Protein AF-A0A9D4E781-F1 (afdb_monomer)

Sequence (260 aa):
MGNIKVLNLSDNSITGLNQKSREIISSSISPNLSVILDGNPLSCAVCEDYEFIQWLLLDSTPVHNRRKLTCRTKHREKEQITNMTIKKLKDMCDAPLKHRQCIITLSVVPASLLLAVVFVVLTLYQCVKRRSKKRRLEEAKRKLQRGYGPYTYAMFLYFCDNDADIVNRHVTPNLEDALHRRLATQRKFVTTSADIEPGRSILDEIEQHLELSSLVAFVLSDAFLISRYSTMETLPAKHKDKPFLFFVNGQINESSILLG

Organism: Dreissena polymorpha (NCBI:txid45954)

Foldseek 3Di:
DDDAQEAEPAQDADQFDDPVRLCCQLVPDDQRRAYEHYNYAHALAALVSLVRLVSLPDPSGNYPPLQRDWYAYVVRDIDRRDPVSNVVSVCRVCVVVVVVVVVCVVPVVVVVVVVVVVVVVVVVVVVVVVVVVVVVVVVLLVCLLVVPDQAQAAEEEAEDPVCCVVCVPPVQVVVVVVCCVRRVDPGDYHYLPPPDDPPDDSLVVLLVNLVNYQEYEYEDDPNCLPDPVNVVSCVSNVPDPHHYHYHYDDDDDPVSVPPD

Structure (mmCIF, N/CA/C/O backbone):
data_AF-A0A9D4E781-F1
#
_entry.id   AF-A0A9D4E781-F1
#
loop_
_atom_site.group_PDB
_atom_site.id
_atom_site.type_symbol
_atom_site.label_atom_id
_atom_site.label_alt_id
_atom_site.label_comp_id
_atom_site.label_asym_id
_atom_site.label_entity_id
_atom_site.label_seq_id
_atom_site.pdbx_PDB_ins_code
_atom_site.Cartn_x
_atom_site.Cartn_y
_atom_site.Cartn_z
_atom_site.occupancy
_atom_site.B_iso_or_equiv
_atom_site.auth_seq_id
_atom_site.auth_comp_id
_atom_site.auth_asym_id
_atom_site.auth_atom_id
_atom_site.pdbx_PDB_model_num
ATOM 1 N N . MET A 1 1 ? 24.151 -14.276 -71.129 1.00 45.62 1 MET A N 1
ATOM 2 C CA . MET A 1 1 ? 23.914 -13.158 -70.187 1.00 45.62 1 MET A CA 1
ATOM 3 C C . MET A 1 1 ? 25.233 -12.860 -69.493 1.00 45.62 1 MET A C 1
ATOM 5 O O . MET A 1 1 ? 25.871 -13.800 -69.040 1.00 45.62 1 MET A O 1
ATOM 9 N N . GLY A 1 2 ? 25.711 -11.615 -69.531 1.00 54.81 2 GLY A N 1
ATOM 10 C CA . GLY A 1 2 ? 27.027 -11.261 -68.989 1.00 54.81 2 GLY A CA 1
ATOM 11 C C . GLY A 1 2 ? 27.032 -11.265 -67.460 1.00 54.81 2 GLY A C 1
ATOM 12 O O . GLY A 1 2 ? 26.142 -10.684 -66.847 1.00 54.81 2 GLY A O 1
ATOM 13 N N . ASN A 1 3 ? 28.035 -11.902 -66.852 1.00 67.50 3 ASN A N 1
ATOM 14 C CA . ASN A 1 3 ? 28.260 -11.820 -65.409 1.00 67.50 3 ASN A CA 1
ATOM 15 C C . ASN A 1 3 ? 28.779 -10.419 -65.063 1.00 67.50 3 ASN A C 1
ATOM 17 O O . ASN A 1 3 ? 29.890 -10.051 -65.454 1.00 67.50 3 ASN A O 1
ATOM 21 N N . ILE A 1 4 ? 27.977 -9.641 -64.337 1.00 70.81 4 ILE A N 1
ATOM 22 C CA . ILE A 1 4 ? 28.384 -8.335 -63.813 1.00 70.81 4 ILE A CA 1
ATOM 23 C C . ILE A 1 4 ? 29.423 -8.573 -62.714 1.00 70.81 4 ILE A C 1
ATOM 25 O O . ILE A 1 4 ? 29.141 -9.227 -61.714 1.00 70.81 4 ILE A O 1
ATOM 29 N N . LYS A 1 5 ? 30.635 -8.048 -62.915 1.00 82.88 5 LYS A N 1
ATOM 30 C CA . LYS A 1 5 ? 31.741 -8.147 -61.947 1.00 82.88 5 LYS A CA 1
ATOM 31 C C . LYS A 1 5 ? 31.897 -6.895 -61.088 1.00 82.88 5 LYS A C 1
ATOM 33 O O . LYS A 1 5 ? 32.459 -6.977 -60.008 1.00 82.88 5 LYS A O 1
ATOM 38 N N . VAL A 1 6 ? 31.417 -5.744 -61.556 1.00 87.00 6 VAL A N 1
ATOM 39 C CA . VAL A 1 6 ? 31.540 -4.467 -60.845 1.00 87.00 6 VAL A CA 1
ATOM 40 C C . VAL A 1 6 ? 30.208 -3.734 -60.906 1.00 87.00 6 VAL A C 1
ATOM 42 O O . VAL A 1 6 ? 29.690 -3.474 -61.989 1.00 87.00 6 VAL A O 1
ATOM 45 N N . LEU A 1 7 ? 29.672 -3.396 -59.739 1.00 88.38 7 LEU A N 1
ATOM 46 C CA . LEU A 1 7 ? 28.532 -2.514 -59.555 1.00 88.38 7 LEU A CA 1
ATOM 47 C C . LEU A 1 7 ? 29.061 -1.169 -59.048 1.00 88.38 7 LEU A C 1
ATOM 49 O O . LEU A 1 7 ? 29.348 -1.000 -57.862 1.00 88.38 7 LEU A O 1
ATOM 53 N N . ASN A 1 8 ? 29.236 -0.220 -59.965 1.00 91.00 8 ASN A N 1
ATOM 54 C CA . ASN A 1 8 ? 29.686 1.116 -59.605 1.00 91.00 8 ASN A CA 1
ATOM 55 C C . ASN A 1 8 ? 28.491 1.985 -59.190 1.00 91.00 8 ASN A C 1
ATOM 57 O O . ASN A 1 8 ? 27.639 2.299 -60.016 1.00 91.00 8 ASN A O 1
ATOM 61 N N . LEU A 1 9 ? 28.446 2.361 -57.915 1.00 91.38 9 LEU A N 1
ATOM 62 C CA . LEU A 1 9 ? 27.461 3.271 -57.335 1.00 91.38 9 LEU A CA 1
ATOM 63 C C . LEU A 1 9 ? 28.133 4.553 -56.818 1.00 91.38 9 LEU A C 1
ATOM 65 O O . LEU A 1 9 ? 27.543 5.254 -55.996 1.00 91.38 9 LEU A O 1
ATOM 69 N N . SER A 1 10 ? 29.362 4.857 -57.251 1.00 92.88 10 SER A N 1
ATOM 70 C CA . SER A 1 10 ? 30.121 6.007 -56.758 1.00 92.88 10 SER A CA 1
ATOM 71 C C . SER A 1 10 ? 29.468 7.343 -57.110 1.00 92.88 10 SER A C 1
ATOM 73 O O . SER A 1 10 ? 28.690 7.425 -58.058 1.00 92.88 10 SER A O 1
ATOM 75 N N . ASP A 1 11 ? 29.776 8.382 -56.331 1.00 93.00 11 ASP A N 1
ATOM 76 C CA . ASP A 1 11 ? 29.424 9.785 -56.614 1.00 93.00 11 ASP A CA 1
ATOM 77 C C . ASP A 1 11 ? 27.921 10.035 -56.836 1.00 93.00 11 ASP A C 1
ATOM 79 O O . ASP A 1 11 ? 27.506 10.918 -57.587 1.00 93.00 11 ASP A O 1
ATOM 83 N N . ASN A 1 12 ? 27.088 9.250 -56.154 1.00 93.69 12 ASN A N 1
ATOM 84 C CA . ASN A 1 12 ? 25.642 9.413 -56.130 1.00 93.69 12 ASN A CA 1
ATOM 85 C C . ASN A 1 12 ? 25.193 10.090 -54.820 1.00 93.69 12 ASN A C 1
ATOM 87 O O . ASN A 1 12 ? 25.989 10.527 -53.990 1.00 93.69 12 ASN A O 1
ATOM 91 N N . SER A 1 13 ? 23.879 10.193 -54.622 1.00 93.25 13 SER A N 1
ATOM 92 C CA . SER A 1 13 ? 23.270 10.721 -53.391 1.00 93.25 13 SER A CA 1
ATOM 93 C C . SER A 1 13 ? 22.797 9.609 -52.446 1.00 93.25 13 SER A C 1
ATOM 95 O O . SER A 1 13 ? 21.775 9.752 -51.776 1.00 93.25 13 SER A O 1
ATOM 97 N N . ILE A 1 14 ? 23.504 8.474 -52.407 1.00 93.56 14 ILE A N 1
ATOM 98 C CA . ILE A 1 14 ? 23.118 7.334 -51.569 1.00 93.56 14 ILE A CA 1
ATOM 99 C C . ILE A 1 14 ? 23.477 7.644 -50.115 1.00 93.56 14 ILE A C 1
ATOM 101 O O . ILE A 1 14 ? 24.637 7.857 -49.779 1.00 93.56 14 ILE A O 1
ATOM 105 N N . THR A 1 15 ? 22.482 7.647 -49.235 1.00 92.69 15 THR A N 1
ATOM 106 C CA . THR A 1 15 ? 22.681 7.820 -47.787 1.00 92.69 15 THR A CA 1
ATOM 107 C C . THR A 1 15 ? 22.765 6.482 -47.056 1.00 92.69 15 THR A C 1
ATOM 109 O O . THR A 1 15 ? 23.456 6.369 -46.047 1.00 92.69 15 THR A O 1
ATOM 112 N N . GLY A 1 16 ? 22.123 5.447 -47.593 1.00 92.06 16 GLY A N 1
ATOM 113 C CA . GLY A 1 16 ? 22.185 4.084 -47.088 1.00 92.06 16 GLY A CA 1
ATOM 114 C C . GLY A 1 16 ? 21.490 3.103 -48.024 1.00 92.06 16 GLY A C 1
ATOM 115 O O . GLY A 1 16 ? 20.760 3.495 -48.934 1.00 92.06 16 GLY A O 1
ATOM 116 N N . LEU A 1 17 ? 21.722 1.811 -47.802 1.00 90.88 17 LEU A N 1
ATOM 117 C CA . LEU A 1 17 ? 21.024 0.732 -48.500 1.00 90.88 17 LEU A CA 1
ATOM 118 C C . LEU A 1 17 ? 20.076 0.040 -47.527 1.00 90.88 17 LEU A C 1
ATOM 120 O O . LEU A 1 17 ? 20.495 -0.348 -46.437 1.00 90.88 17 LEU A O 1
ATOM 124 N N . ASN A 1 18 ? 18.817 -0.144 -47.925 1.00 91.62 18 ASN A N 1
ATOM 125 C CA . ASN A 1 18 ? 17.851 -0.899 -47.128 1.00 91.62 18 ASN A CA 1
ATOM 126 C C . ASN A 1 18 ? 18.216 -2.395 -47.074 1.00 91.62 18 ASN A C 1
ATOM 128 O O . ASN A 1 18 ? 19.029 -2.883 -47.863 1.00 91.62 18 ASN A O 1
ATOM 132 N N . GLN A 1 19 ? 17.595 -3.127 -46.149 1.00 90.50 19 GLN A N 1
ATOM 133 C CA . GLN A 1 19 ? 17.862 -4.550 -45.937 1.00 90.50 19 GLN A CA 1
ATOM 134 C C . GLN A 1 19 ? 17.744 -5.374 -47.226 1.00 90.50 19 GLN A C 1
ATOM 136 O O . GLN A 1 19 ? 18.673 -6.098 -47.568 1.00 90.50 19 GLN A O 1
ATOM 141 N N . LYS A 1 20 ? 16.661 -5.193 -47.988 1.00 90.06 20 LYS A N 1
ATOM 142 C CA . LYS A 1 20 ? 16.413 -5.936 -49.230 1.00 90.06 20 LYS A CA 1
ATOM 143 C C . LYS A 1 20 ? 17.513 -5.714 -50.274 1.00 90.06 20 LYS A C 1
ATOM 145 O O . LYS A 1 20 ? 17.973 -6.667 -50.891 1.00 90.06 20 LYS A O 1
ATOM 150 N N . SER A 1 21 ? 17.974 -4.477 -50.457 1.00 89.12 21 SER A N 1
ATOM 151 C CA . SER A 1 21 ? 19.078 -4.162 -51.370 1.00 89.12 21 SER A CA 1
ATOM 152 C C . SER A 1 21 ? 20.391 -4.791 -50.908 1.00 89.12 21 SER A C 1
ATOM 154 O O . SER A 1 21 ? 21.126 -5.338 -51.728 1.00 89.12 21 SER A O 1
ATOM 156 N N . ARG A 1 22 ? 20.678 -4.762 -49.599 1.00 89.12 22 ARG A N 1
ATOM 157 C CA . ARG A 1 22 ? 21.871 -5.405 -49.024 1.00 89.12 22 ARG A CA 1
ATOM 158 C C . ARG A 1 22 ? 21.828 -6.920 -49.196 1.00 89.12 22 ARG A C 1
ATOM 160 O O . ARG A 1 22 ? 22.839 -7.512 -49.560 1.00 89.12 22 ARG A O 1
ATOM 167 N N . GLU A 1 23 ? 20.672 -7.538 -48.981 1.00 86.81 23 GLU A N 1
ATOM 168 C CA . GLU A 1 23 ? 20.456 -8.970 -49.189 1.00 86.81 23 GLU A CA 1
ATOM 169 C C . GLU A 1 23 ? 20.621 -9.344 -50.657 1.00 86.81 23 GLU A C 1
ATOM 171 O O . GLU A 1 23 ? 21.344 -10.289 -50.946 1.00 86.81 23 GLU A O 1
ATOM 176 N N . ILE A 1 24 ? 20.051 -8.581 -51.595 1.00 85.31 24 ILE A N 1
ATOM 177 C CA . ILE A 1 24 ? 20.244 -8.806 -53.035 1.00 85.31 24 ILE A CA 1
ATOM 178 C C . ILE A 1 24 ? 21.728 -8.721 -53.391 1.00 85.31 24 ILE A C 1
ATOM 180 O O . ILE A 1 24 ? 22.238 -9.614 -54.055 1.00 85.31 24 ILE A O 1
ATOM 184 N N . ILE A 1 25 ? 22.448 -7.703 -52.918 1.00 84.94 25 ILE A N 1
ATOM 185 C CA . ILE A 1 25 ? 23.885 -7.551 -53.193 1.00 84.94 25 ILE A CA 1
ATOM 186 C C . ILE A 1 25 ? 24.698 -8.694 -52.572 1.00 84.94 25 ILE A C 1
ATOM 188 O O . ILE A 1 25 ? 25.625 -9.197 -53.201 1.00 84.94 25 ILE A O 1
ATOM 192 N N . SER A 1 26 ? 24.344 -9.121 -51.359 1.00 80.56 26 SER A N 1
ATOM 193 C CA . SER A 1 26 ? 25.058 -10.185 -50.638 1.00 80.56 26 SER A CA 1
ATOM 194 C C . SER A 1 26 ? 24.726 -11.586 -51.166 1.00 80.56 26 SER A C 1
ATOM 196 O O . SER A 1 26 ? 25.544 -12.490 -51.044 1.00 80.56 26 SER A O 1
ATOM 198 N N . SER A 1 27 ? 23.537 -11.775 -51.750 1.00 77.94 27 SER A N 1
ATOM 199 C CA . SER A 1 27 ? 23.050 -13.054 -52.290 1.00 77.94 27 SER A CA 1
ATOM 200 C C . SER A 1 27 ? 23.236 -13.201 -53.801 1.00 77.94 27 SER A C 1
ATOM 202 O O . SER A 1 27 ? 23.164 -14.321 -54.304 1.00 77.94 27 SER A O 1
ATOM 204 N N . SER A 1 28 ? 23.501 -12.114 -54.538 1.00 66.06 28 SER A N 1
ATOM 205 C CA . SER A 1 28 ? 23.716 -12.134 -55.992 1.00 66.06 28 SER A CA 1
ATOM 206 C C . SER A 1 28 ? 25.061 -12.770 -56.370 1.00 66.06 28 SER A C 1
ATOM 208 O O . SER A 1 28 ? 26.020 -12.078 -56.685 1.00 66.06 28 SER A O 1
ATOM 210 N N . ILE A 1 29 ? 25.096 -14.106 -56.315 1.00 54.19 29 ILE A N 1
ATOM 211 C CA . ILE A 1 29 ? 25.582 -15.149 -57.254 1.00 54.19 29 ILE A CA 1
ATOM 212 C C . ILE A 1 29 ? 26.961 -15.001 -57.947 1.00 54.19 29 ILE A C 1
ATOM 214 O O . ILE A 1 29 ? 27.444 -15.964 -58.537 1.00 54.19 29 ILE A O 1
ATOM 218 N N . SER A 1 30 ? 27.685 -13.889 -57.853 1.00 61.19 30 SER A N 1
ATOM 219 C CA . SER A 1 30 ? 29.074 -13.811 -58.321 1.00 61.19 30 SER A CA 1
ATOM 220 C C . SER A 1 30 ? 30.016 -13.620 -57.133 1.00 61.19 30 SER A C 1
ATOM 222 O O . SER A 1 30 ? 30.050 -12.521 -56.585 1.00 61.19 30 SER A O 1
ATOM 224 N N . PRO A 1 31 ? 30.855 -14.616 -56.773 1.00 65.38 31 PRO A N 1
ATOM 225 C CA . PRO A 1 31 ? 31.858 -14.480 -55.704 1.00 65.38 31 PRO A CA 1
ATOM 226 C C . PRO A 1 31 ? 32.904 -13.379 -55.972 1.00 65.38 31 PRO A C 1
ATOM 228 O O . PRO A 1 31 ? 33.745 -13.104 -55.126 1.00 65.38 31 PRO A O 1
ATOM 231 N N . ASN A 1 32 ? 32.834 -12.737 -57.144 1.00 72.00 32 ASN A N 1
ATOM 232 C CA . ASN A 1 32 ? 33.723 -11.682 -57.615 1.00 72.00 32 ASN A CA 1
ATOM 233 C C . ASN A 1 32 ? 32.993 -10.359 -57.912 1.00 72.00 32 ASN A C 1
ATOM 235 O O . ASN A 1 32 ? 33.562 -9.513 -58.601 1.00 72.00 32 ASN A O 1
ATOM 239 N N . LEU A 1 33 ? 31.734 -10.188 -57.485 1.00 82.62 33 LEU A N 1
ATOM 240 C CA . LEU A 1 33 ? 31.067 -8.890 -57.592 1.00 82.62 33 LEU A CA 1
ATOM 241 C C . LEU A 1 33 ? 31.793 -7.898 -56.676 1.00 82.62 33 LEU A C 1
ATOM 243 O O . LEU A 1 33 ? 31.982 -8.189 -55.501 1.00 82.62 33 LEU A O 1
ATOM 247 N N . SER A 1 34 ? 32.195 -6.739 -57.194 1.00 85.06 34 SER A N 1
ATOM 248 C CA . SER A 1 34 ? 32.675 -5.619 -56.385 1.00 85.06 34 SER A CA 1
ATOM 249 C C . SER A 1 34 ? 31.696 -4.452 -56.463 1.00 85.06 34 SER A C 1
ATOM 251 O O . SER A 1 34 ? 31.193 -4.116 -57.532 1.00 85.06 34 SER A O 1
ATOM 253 N N . VAL A 1 35 ? 31.393 -3.841 -55.326 1.00 88.94 35 VAL A N 1
ATOM 254 C CA . VAL A 1 35 ? 30.492 -2.696 -55.204 1.00 88.94 35 VAL A CA 1
ATOM 255 C C . VAL A 1 35 ? 31.317 -1.483 -54.812 1.00 88.94 35 VAL A C 1
ATOM 257 O O . VAL A 1 35 ? 32.021 -1.513 -53.803 1.00 88.94 35 VAL A O 1
ATOM 260 N N . ILE A 1 36 ? 31.238 -0.414 -55.597 1.00 91.12 36 ILE A N 1
ATOM 261 C CA . ILE A 1 36 ? 31.956 0.838 -55.333 1.00 91.12 36 ILE A CA 1
ATOM 262 C C . ILE A 1 36 ? 30.946 1.856 -54.807 1.00 91.12 36 ILE A C 1
ATOM 264 O O . ILE A 1 36 ? 29.983 2.170 -55.499 1.00 91.12 36 ILE A O 1
ATOM 268 N N . LEU A 1 37 ? 31.155 2.350 -53.584 1.00 91.44 37 LEU A N 1
ATOM 269 C CA . LEU A 1 37 ? 30.262 3.304 -52.902 1.00 91.44 37 LEU A CA 1
ATOM 270 C C . LEU A 1 37 ? 30.938 4.648 -52.589 1.00 91.44 37 LEU A C 1
ATOM 272 O O . LEU A 1 37 ? 30.338 5.499 -51.932 1.00 91.44 37 LEU A O 1
ATOM 276 N N . ASP A 1 38 ? 32.169 4.853 -53.056 1.00 90.31 38 ASP A N 1
ATOM 277 C CA . ASP A 1 38 ? 32.938 6.076 -52.815 1.00 90.31 38 ASP A CA 1
ATOM 278 C C . ASP A 1 38 ? 32.187 7.327 -53.323 1.00 90.31 38 ASP A C 1
ATOM 280 O O . ASP A 1 38 ? 31.387 7.252 -54.250 1.00 90.31 38 ASP A O 1
ATOM 284 N N . GLY A 1 39 ? 32.390 8.485 -52.691 1.00 88.88 39 GLY A N 1
ATOM 285 C CA . GLY A 1 39 ? 31.761 9.748 -53.119 1.00 88.88 39 GLY A CA 1
ATOM 286 C C . GLY A 1 39 ? 30.294 9.948 -52.703 1.00 88.88 39 GLY A C 1
ATOM 287 O O . GLY A 1 39 ? 29.747 11.026 -52.918 1.00 88.88 39 GLY A O 1
ATOM 288 N N . ASN A 1 40 ? 29.664 8.967 -52.048 1.00 93.06 40 ASN A N 1
ATOM 289 C CA . ASN A 1 40 ? 28.287 9.083 -51.559 1.00 93.06 40 ASN A CA 1
ATOM 290 C C . ASN A 1 40 ? 28.189 9.740 -50.164 1.00 93.06 40 ASN A C 1
ATOM 292 O O . ASN A 1 40 ? 29.055 9.519 -49.311 1.00 93.06 40 ASN A O 1
ATOM 296 N N . PRO A 1 41 ? 27.115 10.501 -49.871 1.00 93.06 41 PRO A N 1
ATOM 297 C CA . PRO A 1 41 ? 26.868 11.099 -48.561 1.00 93.06 41 PRO A CA 1
ATOM 298 C C . PRO A 1 41 ? 26.244 10.090 -47.577 1.00 93.06 41 PRO A C 1
ATOM 300 O O . PRO A 1 41 ? 25.124 10.294 -47.107 1.00 93.06 41 PRO A O 1
ATOM 303 N N . LEU A 1 42 ? 26.963 9.008 -47.256 1.00 94.81 42 LEU A N 1
ATOM 304 C CA . LEU A 1 42 ? 26.478 7.960 -46.348 1.00 94.81 42 LEU A CA 1
ATOM 305 C C . LEU A 1 42 ? 26.081 8.543 -44.981 1.00 94.81 42 LEU A C 1
ATOM 307 O O . LEU A 1 42 ? 26.744 9.447 -44.474 1.00 94.81 42 LEU A O 1
ATOM 311 N N . SER A 1 43 ? 25.023 8.024 -44.363 1.00 94.62 43 SER A N 1
ATOM 312 C CA . SER A 1 43 ? 24.542 8.463 -43.047 1.00 94.62 43 SER A CA 1
ATOM 313 C C . SER A 1 43 ? 25.072 7.562 -41.929 1.00 94.62 43 SER A C 1
ATOM 315 O O . SER A 1 43 ? 25.116 6.343 -42.075 1.00 94.62 43 SER A O 1
ATOM 317 N N . CYS A 1 44 ? 25.496 8.166 -40.817 1.00 94.06 44 CYS A N 1
ATOM 318 C CA . CYS A 1 44 ? 25.801 7.484 -39.551 1.00 94.06 44 CYS A CA 1
ATOM 319 C C . CYS A 1 44 ? 25.324 8.324 -38.355 1.00 94.06 44 CYS A C 1
ATOM 321 O O . CYS A 1 44 ? 25.998 8.461 -37.333 1.00 94.06 44 CYS A O 1
ATOM 323 N N . ALA A 1 45 ? 24.166 8.957 -38.518 1.00 92.06 45 ALA A N 1
ATOM 324 C CA . ALA A 1 45 ? 23.631 9.937 -37.581 1.00 92.06 45 ALA A CA 1
ATOM 325 C C . ALA A 1 45 ? 22.568 9.353 -36.646 1.00 92.06 45 ALA A C 1
ATOM 327 O O . ALA A 1 45 ? 22.338 9.913 -35.570 1.00 92.06 45 ALA A O 1
ATOM 328 N N . VAL A 1 46 ? 21.910 8.269 -37.062 1.00 91.62 46 VAL A N 1
ATOM 329 C CA . VAL A 1 46 ? 20.750 7.691 -36.376 1.00 91.62 46 VAL A CA 1
ATOM 330 C C . VAL A 1 46 ? 20.924 6.188 -36.159 1.00 91.62 46 VAL A C 1
ATOM 332 O O . VAL A 1 46 ? 21.771 5.555 -36.784 1.00 91.62 46 VAL A O 1
ATOM 335 N N . CYS A 1 47 ? 20.144 5.607 -35.246 1.00 90.81 47 CYS A N 1
ATOM 336 C CA . CYS A 1 47 ? 20.245 4.184 -34.908 1.00 90.81 47 CYS A CA 1
ATOM 337 C C . CYS A 1 47 ? 19.940 3.278 -36.117 1.00 90.81 47 CYS A C 1
ATOM 339 O O . CYS A 1 47 ? 20.557 2.231 -36.280 1.00 90.81 47 CYS A O 1
ATOM 341 N N . GLU A 1 48 ? 19.050 3.708 -37.008 1.00 91.12 48 GLU A N 1
ATOM 342 C CA . GLU A 1 48 ? 18.645 2.987 -38.217 1.00 91.12 48 GLU A CA 1
ATOM 343 C C . GLU A 1 48 ? 19.809 2.777 -39.202 1.00 91.12 48 GLU A C 1
ATOM 345 O O . GLU A 1 48 ? 19.794 1.833 -39.995 1.00 91.12 48 GLU A O 1
ATOM 350 N N . ASP A 1 49 ? 20.857 3.604 -39.114 1.00 92.56 49 ASP A N 1
ATOM 351 C CA . ASP A 1 49 ? 22.070 3.463 -39.922 1.00 92.56 49 ASP A CA 1
ATOM 352 C C . ASP A 1 49 ? 22.949 2.287 -39.447 1.00 92.56 49 ASP A C 1
ATOM 354 O O . ASP A 1 49 ? 23.815 1.824 -40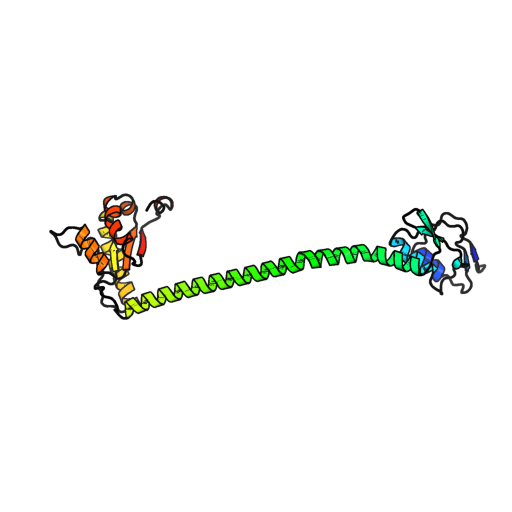.195 1.00 92.56 49 ASP A O 1
ATOM 358 N N . TYR A 1 50 ? 22.738 1.773 -38.224 1.00 92.50 50 TYR A N 1
ATOM 359 C CA . TYR A 1 50 ? 23.578 0.750 -37.590 1.00 92.50 50 TYR A CA 1
ATOM 360 C C . TYR A 1 50 ? 23.779 -0.481 -38.474 1.00 92.50 50 TYR A C 1
ATOM 362 O O . TYR A 1 50 ? 24.917 -0.870 -38.732 1.00 92.50 50 TYR A O 1
ATOM 370 N N . GLU A 1 51 ? 22.697 -1.069 -38.984 1.00 91.62 51 GLU A N 1
ATOM 371 C CA . GLU A 1 51 ? 22.776 -2.294 -39.784 1.00 91.62 51 GLU A CA 1
ATOM 372 C C . GLU A 1 51 ? 23.490 -2.077 -41.119 1.00 91.62 51 GLU A C 1
ATOM 374 O O . GLU A 1 51 ? 24.217 -2.949 -41.595 1.00 91.62 51 GLU A O 1
ATOM 379 N N . PHE A 1 52 ? 23.281 -0.913 -41.739 1.00 92.88 52 PHE A N 1
ATOM 380 C CA . PHE A 1 52 ? 23.925 -0.573 -43.001 1.00 92.88 52 PHE A CA 1
ATOM 381 C C . PHE A 1 52 ? 25.430 -0.369 -42.805 1.00 92.88 52 PHE A C 1
ATOM 383 O O . PHE A 1 52 ? 26.228 -0.951 -43.539 1.00 92.88 52 PHE A O 1
ATOM 390 N N . ILE A 1 53 ? 25.825 0.393 -41.784 1.00 93.06 53 ILE A N 1
ATOM 391 C CA . ILE A 1 53 ? 27.234 0.629 -41.453 1.00 93.06 53 ILE A CA 1
ATOM 392 C C . ILE A 1 53 ? 27.922 -0.661 -40.995 1.00 93.06 53 ILE A C 1
ATOM 394 O O . ILE A 1 53 ? 29.065 -0.918 -41.376 1.00 93.06 53 ILE A O 1
ATOM 398 N N . GLN A 1 54 ? 27.227 -1.504 -40.229 1.00 92.12 54 GLN A N 1
ATOM 399 C CA . GLN A 1 54 ? 27.724 -2.823 -39.850 1.00 92.12 54 GLN A CA 1
ATOM 400 C C . GLN A 1 54 ? 27.949 -3.694 -41.085 1.00 92.12 54 GLN A C 1
ATOM 402 O O . GLN A 1 54 ? 29.018 -4.286 -41.212 1.00 92.12 54 GLN A O 1
ATOM 407 N N . TRP A 1 55 ? 26.990 -3.728 -42.014 1.00 90.56 55 TRP A N 1
ATOM 408 C CA . TRP A 1 55 ? 27.120 -4.463 -43.270 1.00 90.56 55 TRP A CA 1
ATOM 409 C C . TRP A 1 55 ? 28.352 -4.010 -44.062 1.00 90.56 55 TRP A C 1
ATOM 411 O O . TRP A 1 55 ? 29.162 -4.856 -44.424 1.00 90.56 55 TRP A O 1
ATOM 421 N N . LEU A 1 56 ? 28.580 -2.701 -44.232 1.00 89.69 56 LEU A N 1
ATOM 422 C CA . LEU A 1 56 ? 29.757 -2.171 -44.945 1.00 89.69 56 LEU A CA 1
ATOM 423 C C . LEU A 1 56 ? 31.106 -2.647 -44.380 1.00 89.69 56 LEU A C 1
ATOM 425 O O . LEU A 1 56 ? 32.096 -2.702 -45.110 1.00 89.69 56 LEU A O 1
ATOM 429 N N . LEU A 1 57 ? 31.159 -2.949 -43.082 1.00 86.75 57 LEU A N 1
ATOM 430 C CA . LEU A 1 57 ? 32.377 -3.350 -42.383 1.00 86.75 57 LEU A CA 1
ATOM 431 C C . LEU A 1 57 ? 32.557 -4.871 -42.275 1.00 86.75 57 LEU A C 1
ATOM 433 O O . LEU A 1 57 ? 33.647 -5.310 -41.918 1.00 86.75 57 LEU A O 1
ATOM 437 N N . LEU A 1 58 ? 31.553 -5.683 -42.623 1.00 82.88 58 LEU A N 1
ATOM 438 C CA . LEU A 1 58 ? 31.681 -7.144 -42.622 1.00 82.88 58 LEU A CA 1
ATOM 439 C C . LEU A 1 58 ? 32.657 -7.612 -43.709 1.00 82.88 58 LEU A C 1
ATOM 441 O O . LEU A 1 58 ? 32.510 -7.262 -44.881 1.00 82.88 58 LEU A O 1
ATOM 445 N N . ASP A 1 59 ? 33.627 -8.455 -43.343 1.00 66.44 59 ASP A N 1
ATOM 446 C CA . ASP A 1 59 ? 34.657 -9.012 -44.241 1.00 66.44 59 ASP A CA 1
ATOM 447 C C . ASP A 1 59 ? 34.084 -9.710 -45.478 1.00 66.44 59 ASP A C 1
ATOM 449 O O . ASP A 1 59 ? 34.659 -9.598 -46.557 1.00 66.44 59 ASP A O 1
ATOM 453 N N . SER A 1 60 ? 32.897 -10.303 -45.367 1.00 68.06 60 SER A N 1
ATOM 454 C CA . SER A 1 60 ? 32.195 -10.981 -46.459 1.00 68.06 60 SER A CA 1
ATOM 455 C C . SER A 1 60 ? 31.522 -10.057 -47.480 1.00 68.06 60 SER A C 1
ATOM 457 O O . SER A 1 60 ? 30.968 -10.556 -48.459 1.00 68.06 60 SER A O 1
ATOM 459 N N . THR A 1 61 ? 31.530 -8.732 -47.295 1.00 69.75 61 THR A N 1
ATOM 460 C CA . THR A 1 61 ? 30.829 -7.844 -48.232 1.00 69.75 61 THR A CA 1
ATOM 461 C C . THR A 1 61 ? 31.627 -7.533 -49.495 1.00 69.75 61 THR A C 1
ATOM 463 O O . THR A 1 61 ? 32.823 -7.246 -49.432 1.00 69.75 61 THR A O 1
ATOM 466 N N . PRO A 1 62 ? 30.973 -7.475 -50.665 1.00 75.00 62 PRO A N 1
ATOM 467 C CA . PRO A 1 62 ? 31.631 -7.165 -51.933 1.00 75.00 62 PRO A CA 1
ATOM 468 C C . PRO A 1 62 ? 32.086 -5.697 -52.058 1.00 75.00 62 PRO A C 1
ATOM 470 O O . PRO A 1 62 ? 32.322 -5.217 -53.158 1.00 75.00 62 PRO A O 1
ATOM 473 N N . VAL A 1 63 ? 32.193 -4.929 -50.971 1.00 82.88 63 VAL A N 1
ATOM 474 C CA . VAL A 1 63 ? 32.471 -3.489 -51.027 1.00 82.88 63 VAL A CA 1
ATOM 475 C C . VAL A 1 63 ? 33.955 -3.228 -51.277 1.00 82.88 63 VAL A C 1
ATOM 477 O O . VAL A 1 63 ? 34.817 -3.611 -50.481 1.00 82.88 63 VAL A O 1
ATOM 480 N N . HIS A 1 64 ? 34.247 -2.543 -52.379 1.00 83.06 64 HIS A N 1
ATOM 481 C CA . HIS A 1 64 ? 35.589 -2.120 -52.745 1.00 83.06 64 HIS A CA 1
ATOM 482 C C . HIS A 1 64 ? 36.031 -0.909 -51.911 1.00 83.06 64 HIS A C 1
ATOM 484 O O . HIS A 1 64 ? 35.222 -0.058 -51.557 1.00 83.06 64 HIS A O 1
ATOM 490 N N . ASN A 1 65 ? 37.333 -0.823 -51.619 1.00 81.44 65 ASN A N 1
ATOM 491 C CA . ASN A 1 65 ? 37.969 0.366 -51.043 1.00 81.44 65 ASN A CA 1
ATOM 492 C C . ASN A 1 65 ? 37.335 0.895 -49.731 1.00 81.44 65 ASN A C 1
ATOM 494 O O . ASN A 1 65 ? 37.305 2.095 -49.465 1.00 81.44 65 ASN A O 1
ATOM 498 N N . ARG A 1 66 ? 36.899 -0.021 -48.854 1.00 81.06 66 ARG A N 1
ATOM 499 C CA . ARG A 1 66 ? 36.194 0.274 -47.587 1.00 81.06 66 ARG A CA 1
ATOM 500 C C . ARG A 1 66 ? 36.855 1.344 -46.711 1.00 81.06 66 ARG A C 1
ATOM 502 O O . ARG A 1 66 ? 36.171 2.094 -46.029 1.00 81.06 66 ARG A O 1
ATOM 509 N N . ARG A 1 67 ? 38.189 1.441 -46.750 1.00 81.00 67 ARG A N 1
ATOM 510 C CA . ARG A 1 67 ? 38.980 2.406 -45.965 1.00 81.00 67 ARG A CA 1
ATOM 511 C C . ARG A 1 67 ? 38.783 3.868 -46.391 1.00 81.00 67 ARG A C 1
ATOM 513 O O . ARG A 1 67 ? 39.164 4.754 -45.634 1.00 81.00 67 ARG A O 1
ATOM 520 N N . LYS A 1 68 ? 38.225 4.134 -47.580 1.00 85.38 68 LYS A N 1
ATOM 521 C CA . LYS A 1 68 ? 37.916 5.496 -48.052 1.00 85.38 68 LYS A CA 1
ATOM 522 C C . LYS A 1 68 ? 36.465 5.909 -47.811 1.00 85.38 68 LYS A C 1
ATOM 524 O O . LYS A 1 68 ? 36.128 7.069 -48.046 1.00 85.38 68 LYS A O 1
ATOM 529 N N . LEU A 1 69 ? 35.623 5.005 -47.309 1.00 90.38 69 LEU A N 1
ATOM 530 C CA . LEU A 1 69 ? 34.231 5.320 -47.029 1.00 90.38 69 LEU A CA 1
ATOM 531 C C . LEU A 1 69 ? 34.129 6.271 -45.835 1.00 90.38 69 LEU A C 1
ATOM 533 O O . LEU A 1 69 ? 34.698 6.048 -44.762 1.00 90.38 69 LEU A O 1
ATOM 537 N N . THR A 1 70 ? 33.372 7.342 -46.040 1.00 93.62 70 THR A N 1
ATOM 538 C CA . THR A 1 70 ? 33.058 8.329 -45.009 1.00 93.62 70 THR A CA 1
ATOM 539 C C . THR A 1 70 ? 31.554 8.407 -44.847 1.00 93.62 70 THR A C 1
ATOM 541 O O . THR A 1 70 ? 30.810 8.200 -45.805 1.00 93.62 70 THR A O 1
ATOM 544 N N . CYS A 1 71 ? 31.112 8.692 -43.633 1.00 94.00 71 CYS A N 1
ATOM 545 C CA . CYS A 1 71 ? 29.714 8.919 -43.324 1.00 94.00 71 CYS A CA 1
ATOM 546 C C . CYS A 1 71 ? 29.538 10.264 -42.631 1.00 94.00 71 CYS A C 1
ATOM 548 O O . CYS A 1 71 ? 30.491 10.871 -42.133 1.00 94.00 71 CYS A O 1
ATOM 550 N N . ARG A 1 72 ? 28.301 10.747 -42.632 1.00 94.56 72 ARG A N 1
ATOM 551 C CA . ARG A 1 72 ? 27.906 12.010 -42.039 1.00 94.56 72 ARG A CA 1
ATOM 552 C C . ARG A 1 72 ? 27.287 11.764 -40.669 1.00 94.56 72 ARG A C 1
ATOM 554 O O . ARG A 1 72 ? 26.296 11.044 -40.551 1.00 94.56 72 ARG A O 1
ATOM 561 N N . THR A 1 73 ? 27.862 12.385 -39.646 1.00 91.69 73 THR A N 1
ATOM 562 C CA . THR A 1 73 ? 27.376 12.293 -38.266 1.00 91.69 73 THR A CA 1
ATOM 563 C C . THR A 1 73 ? 26.149 13.178 -38.050 1.00 91.69 73 THR A C 1
ATOM 565 O O . THR A 1 73 ? 25.791 14.015 -38.887 1.00 91.69 73 THR A O 1
ATOM 568 N N . LYS A 1 74 ? 25.530 13.066 -36.870 1.00 87.81 74 LYS A N 1
ATOM 569 C CA . LYS A 1 74 ? 24.428 13.940 -36.432 1.00 87.81 74 LYS A CA 1
ATOM 570 C C . LYS A 1 74 ? 24.773 15.435 -36.504 1.00 87.81 74 LYS A C 1
ATOM 572 O O . LYS A 1 74 ? 23.900 16.250 -36.793 1.00 87.81 74 LYS A O 1
ATOM 577 N N . HIS A 1 75 ? 26.043 15.793 -36.308 1.00 89.50 75 HIS A N 1
ATOM 578 C CA . HIS A 1 75 ? 26.536 17.173 -36.386 1.00 89.50 75 HIS A CA 1
ATOM 579 C C . HIS A 1 75 ? 26.934 17.602 -37.803 1.00 89.50 75 HIS A C 1
ATOM 581 O O . HIS A 1 75 ? 27.529 18.658 -37.987 1.00 89.50 75 HIS A O 1
ATOM 587 N N . ARG A 1 76 ? 26.572 16.811 -38.822 1.00 86.56 76 ARG A N 1
ATOM 588 C CA . ARG A 1 76 ? 26.907 17.028 -40.237 1.00 86.56 76 ARG A CA 1
ATOM 589 C C . ARG A 1 76 ? 28.399 16.938 -40.564 1.00 86.56 76 ARG A C 1
ATOM 591 O O . ARG A 1 76 ? 28.761 17.231 -41.707 1.00 86.56 76 ARG A O 1
ATOM 598 N N . GLU A 1 77 ? 29.220 16.498 -39.618 1.00 90.81 77 GLU A N 1
ATOM 599 C CA . GLU A 1 77 ? 30.651 16.261 -39.793 1.00 90.81 77 GLU A CA 1
ATOM 600 C C . GLU A 1 77 ? 30.880 14.965 -40.572 1.00 90.81 77 GLU A C 1
ATOM 602 O O . GLU A 1 77 ? 30.082 14.029 -40.480 1.00 90.81 77 GLU A O 1
ATOM 607 N N . LYS A 1 78 ? 31.958 14.914 -41.359 1.00 91.44 78 LYS A N 1
ATOM 608 C CA . LYS A 1 78 ? 32.366 13.697 -42.065 1.00 91.44 78 LYS A CA 1
ATOM 609 C C . LYS A 1 78 ? 33.345 12.924 -41.192 1.00 91.44 78 LYS A C 1
A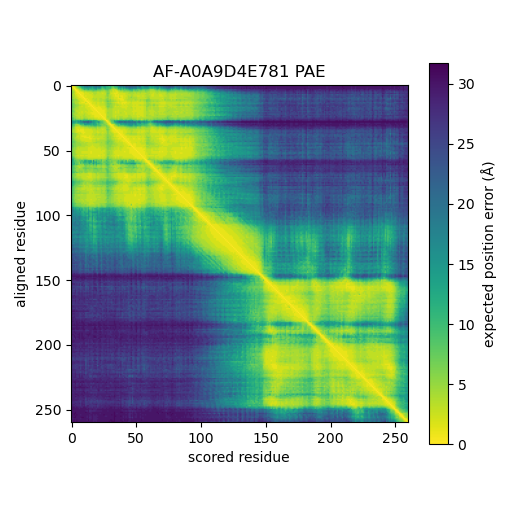TOM 611 O O . LYS A 1 78 ? 34.401 13.453 -40.859 1.00 91.44 78 LYS A O 1
ATOM 616 N N . GLU A 1 79 ? 33.022 11.677 -40.871 1.00 92.31 79 GLU A N 1
ATOM 617 C CA . GLU A 1 79 ? 33.942 10.758 -40.198 1.00 92.31 79 GLU A CA 1
ATOM 618 C C . GLU A 1 79 ? 34.199 9.519 -41.062 1.00 92.31 79 GLU A C 1
ATOM 620 O O . GLU A 1 79 ? 33.360 9.112 -41.870 1.00 92.31 79 GLU A O 1
ATOM 625 N N . GLN A 1 80 ? 35.388 8.929 -40.930 1.00 92.62 80 GLN A N 1
ATOM 626 C CA . GLN A 1 80 ? 35.686 7.647 -41.564 1.00 92.62 80 GLN A CA 1
ATOM 627 C C . GLN A 1 80 ? 34.909 6.532 -40.868 1.00 92.62 80 GLN A C 1
ATOM 629 O O . GLN A 1 80 ? 34.861 6.470 -39.637 1.00 92.62 80 GLN A O 1
ATOM 634 N N . ILE A 1 81 ? 34.334 5.629 -41.663 1.00 92.06 81 ILE A N 1
ATOM 635 C CA . ILE A 1 81 ? 33.609 4.477 -41.131 1.00 92.06 81 ILE A CA 1
ATOM 636 C C . ILE A 1 81 ? 34.623 3.494 -40.534 1.00 92.06 81 ILE A C 1
ATOM 638 O O . ILE A 1 81 ? 35.438 2.901 -41.238 1.00 92.06 81 ILE A O 1
ATOM 642 N N . THR A 1 82 ? 34.573 3.325 -39.213 1.00 91.44 82 THR A N 1
ATOM 643 C CA . THR A 1 82 ? 35.448 2.416 -38.457 1.00 91.44 82 THR A CA 1
ATOM 644 C C . THR A 1 82 ? 34.637 1.573 -37.472 1.00 91.44 82 THR A C 1
ATOM 646 O O . THR A 1 82 ? 33.460 1.835 -37.222 1.00 91.44 82 THR A O 1
ATOM 649 N N . ASN A 1 83 ? 35.276 0.598 -36.821 1.00 89.69 83 ASN A N 1
ATOM 650 C CA . ASN A 1 83 ? 34.650 -0.160 -35.728 1.00 89.69 83 ASN A CA 1
ATOM 651 C C . ASN A 1 83 ? 34.169 0.745 -34.574 1.00 89.69 83 ASN A C 1
ATOM 653 O O . ASN A 1 83 ? 33.219 0.400 -33.872 1.00 89.69 83 ASN A O 1
ATOM 657 N N . MET A 1 84 ? 34.779 1.924 -34.391 1.00 88.81 84 MET A N 1
ATOM 658 C CA . MET A 1 84 ? 34.309 2.905 -33.409 1.00 88.81 84 MET A CA 1
ATOM 659 C C . MET A 1 84 ? 32.965 3.521 -33.811 1.00 88.81 84 MET A C 1
ATOM 661 O O . MET A 1 84 ? 32.131 3.755 -32.940 1.00 88.81 84 MET A O 1
ATOM 665 N N . THR A 1 85 ? 32.719 3.726 -35.108 1.00 90.38 85 THR A N 1
ATOM 666 C CA . THR A 1 85 ? 31.434 4.209 -35.639 1.00 90.38 85 THR A CA 1
ATOM 667 C C . THR A 1 85 ? 30.306 3.228 -35.315 1.00 90.38 85 THR A C 1
ATOM 669 O O . THR A 1 85 ? 29.264 3.642 -34.811 1.00 90.38 85 THR A O 1
ATOM 672 N N . ILE A 1 86 ? 30.537 1.918 -35.489 1.00 90.25 86 ILE A N 1
ATOM 673 C CA . I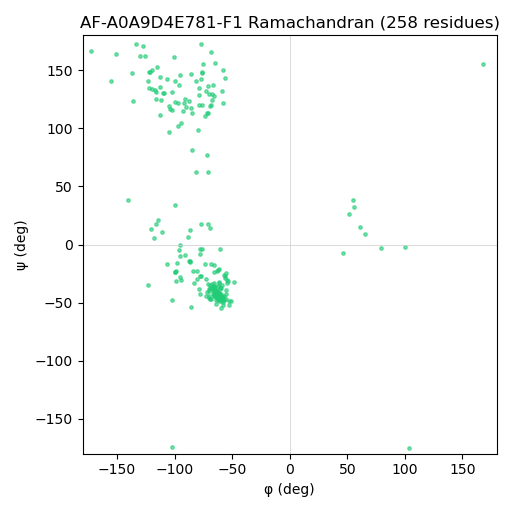LE A 1 86 ? 29.578 0.867 -35.091 1.00 90.25 86 ILE A CA 1
ATOM 674 C C . ILE A 1 86 ? 29.277 0.948 -33.594 1.00 90.25 86 ILE A C 1
ATOM 676 O O . ILE A 1 86 ? 28.117 0.877 -33.193 1.00 90.25 86 ILE A O 1
ATOM 680 N N . LYS A 1 87 ? 30.313 1.098 -32.760 1.00 90.38 87 LYS A N 1
ATOM 681 C CA . LYS A 1 87 ? 30.140 1.191 -31.307 1.00 90.38 87 LYS A CA 1
ATOM 682 C C . LYS A 1 87 ? 29.291 2.407 -30.921 1.00 90.38 87 LYS A C 1
ATOM 684 O O . LYS A 1 87 ? 28.335 2.244 -30.174 1.00 90.38 87 LYS A O 1
ATOM 689 N N . LYS A 1 88 ? 29.580 3.586 -31.488 1.00 89.94 88 LYS A N 1
ATOM 690 C CA . LYS A 1 88 ? 28.784 4.808 -31.275 1.00 89.94 88 LYS A CA 1
ATOM 691 C C . LYS A 1 88 ? 27.320 4.608 -31.683 1.00 89.94 88 LYS A C 1
ATOM 693 O O . LYS A 1 88 ? 26.426 4.967 -30.926 1.00 89.94 88 LYS A O 1
ATOM 698 N N . LEU A 1 89 ? 27.073 4.018 -32.856 1.00 90.56 89 LEU A N 1
ATOM 699 C CA . LEU A 1 89 ? 25.718 3.736 -33.348 1.00 90.56 89 LEU A CA 1
ATOM 700 C C . LEU A 1 89 ? 24.968 2.771 -32.425 1.00 90.56 89 LEU A C 1
ATOM 702 O O . LEU A 1 89 ? 23.824 3.036 -32.065 1.00 90.56 89 LEU A O 1
ATOM 706 N N . LYS A 1 90 ? 25.635 1.708 -31.966 1.00 90.25 90 LYS A N 1
ATOM 707 C CA . LYS A 1 90 ? 25.070 0.760 -31.003 1.00 90.25 90 LYS A CA 1
ATOM 708 C C . LYS A 1 90 ? 24.717 1.430 -29.675 1.00 90.25 90 LYS A C 1
ATOM 710 O O . LYS A 1 90 ? 23.623 1.227 -29.159 1.00 90.25 90 LYS A O 1
ATOM 715 N N . ASP A 1 91 ? 25.604 2.275 -29.155 1.00 86.69 91 ASP A N 1
ATOM 716 C CA . ASP A 1 91 ? 25.351 3.016 -27.919 1.00 86.69 91 ASP A CA 1
ATOM 717 C C . ASP A 1 91 ? 24.147 3.968 -28.062 1.00 86.69 91 ASP A C 1
ATOM 719 O O . ASP A 1 91 ? 23.360 4.103 -27.124 1.00 86.69 91 ASP A O 1
ATOM 723 N N . MET A 1 92 ? 23.943 4.575 -29.240 1.00 86.94 92 MET A N 1
ATOM 724 C CA . MET A 1 92 ? 22.750 5.384 -29.531 1.00 86.94 92 MET A CA 1
ATOM 725 C C . MET A 1 92 ? 21.461 4.548 -29.572 1.00 86.94 92 MET A C 1
ATOM 727 O O . MET A 1 92 ? 20.429 5.017 -29.091 1.00 86.94 92 MET A O 1
ATOM 731 N N . CYS A 1 93 ? 21.517 3.320 -30.095 1.00 86.25 93 CYS A N 1
ATOM 732 C CA . CYS A 1 93 ? 20.390 2.383 -30.091 1.00 86.25 93 CYS A CA 1
ATOM 733 C C . CYS A 1 93 ? 20.039 1.878 -28.679 1.00 86.25 93 CYS A C 1
ATOM 735 O O . CYS A 1 93 ? 18.864 1.731 -28.342 1.00 86.25 93 CYS A O 1
ATOM 737 N N . ASP A 1 94 ? 21.048 1.653 -27.833 1.00 85.50 94 ASP A N 1
ATOM 738 C CA . ASP A 1 94 ? 20.876 1.107 -26.481 1.00 85.50 94 ASP A CA 1
ATOM 739 C C . ASP A 1 94 ? 20.522 2.181 -25.431 1.00 85.50 94 ASP A C 1
ATOM 741 O O . ASP A 1 94 ? 19.943 1.872 -24.383 1.00 85.50 94 ASP A O 1
ATOM 745 N N . ALA A 1 95 ? 20.843 3.454 -25.689 1.00 78.81 95 ALA A N 1
ATOM 746 C CA . ALA A 1 95 ? 20.551 4.586 -24.805 1.00 78.81 95 ALA A CA 1
ATOM 747 C C . ALA A 1 95 ? 19.078 4.680 -24.336 1.00 78.81 95 ALA A C 1
ATOM 749 O O . ALA A 1 95 ? 18.860 4.801 -23.124 1.00 78.81 95 ALA A O 1
ATOM 750 N N . PRO A 1 96 ? 18.049 4.593 -25.208 1.00 75.50 96 PRO A N 1
ATOM 751 C CA . PRO A 1 96 ? 16.652 4.666 -24.769 1.00 75.50 96 PRO A CA 1
ATOM 752 C C . PRO A 1 96 ? 16.236 3.480 -23.886 1.00 75.50 96 PRO A C 1
ATOM 754 O O . PRO A 1 96 ? 15.433 3.651 -22.965 1.00 75.50 96 PRO A O 1
ATOM 757 N N . LEU A 1 97 ? 16.795 2.288 -24.120 1.00 75.06 97 LEU A N 1
ATOM 758 C CA . LEU A 1 97 ? 16.515 1.095 -23.314 1.00 75.06 97 LEU A CA 1
ATOM 759 C C . LEU A 1 97 ? 17.123 1.220 -21.914 1.00 75.06 97 LEU A C 1
ATOM 761 O O . LEU A 1 97 ? 16.427 1.004 -20.919 1.00 75.06 97 LEU A O 1
ATOM 765 N N . LYS A 1 98 ? 18.384 1.662 -21.827 1.00 74.81 98 LYS A N 1
ATOM 766 C CA . LYS A 1 98 ? 19.068 1.913 -20.549 1.00 74.81 98 LYS A CA 1
ATOM 767 C C . LYS A 1 98 ? 18.373 3.004 -19.738 1.00 74.81 98 LYS A C 1
ATOM 769 O O . LYS A 1 98 ? 18.172 2.842 -18.536 1.00 74.81 98 LYS A O 1
ATOM 774 N N . HIS A 1 99 ? 17.929 4.080 -20.389 1.00 76.50 99 HIS A N 1
ATOM 775 C CA . HIS A 1 99 ? 17.207 5.155 -19.710 1.00 76.50 99 HIS A CA 1
ATOM 776 C C . HIS A 1 99 ? 15.873 4.668 -19.119 1.00 76.50 99 HIS A C 1
ATOM 778 O O . HIS A 1 99 ? 15.533 5.018 -17.986 1.00 76.50 99 HIS A O 1
ATOM 784 N N . ARG A 1 100 ? 15.119 3.831 -19.846 1.00 72.44 100 ARG A N 1
ATOM 785 C CA . ARG A 1 100 ? 13.875 3.235 -19.328 1.00 72.44 100 ARG A CA 1
ATOM 786 C C . ARG A 1 100 ? 14.136 2.304 -18.143 1.00 72.44 100 ARG A C 1
ATOM 788 O O . ARG A 1 100 ? 13.433 2.395 -17.141 1.00 72.44 100 ARG A O 1
ATOM 795 N N . GLN A 1 101 ? 15.166 1.463 -18.222 1.00 73.56 101 GLN A N 1
ATOM 796 C CA . GLN A 1 101 ? 15.542 0.558 -17.131 1.00 73.56 101 GLN A CA 1
ATOM 797 C C . GLN A 1 101 ? 15.988 1.314 -15.869 1.00 73.56 101 GLN A C 1
ATOM 799 O O . GLN A 1 101 ? 15.590 0.942 -14.763 1.00 73.56 101 GLN A O 1
ATOM 804 N N . CYS A 1 102 ? 16.733 2.414 -16.015 1.00 78.88 102 CYS A N 1
ATOM 805 C CA . CYS A 1 102 ? 17.100 3.276 -14.890 1.00 78.88 102 CYS A CA 1
ATOM 806 C C . CYS A 1 102 ? 15.879 3.915 -14.220 1.00 78.88 102 CYS A C 1
ATOM 808 O O . CYS A 1 102 ? 15.783 3.864 -12.996 1.00 78.88 102 CYS A O 1
ATOM 810 N N . ILE A 1 103 ? 14.930 4.468 -14.990 1.00 78.00 103 ILE A N 1
ATOM 811 C CA . ILE A 1 103 ? 13.720 5.084 -14.415 1.00 78.00 103 ILE A CA 1
ATOM 812 C C . ILE A 1 103 ? 12.928 4.055 -13.604 1.00 78.00 103 ILE A C 1
ATOM 814 O O . ILE A 1 103 ? 12.549 4.334 -12.467 1.00 78.00 103 ILE A O 1
ATOM 818 N N . ILE A 1 104 ? 12.688 2.866 -14.167 1.00 76.00 104 ILE A N 1
ATOM 819 C CA . ILE A 1 104 ? 11.900 1.818 -13.504 1.00 76.00 104 ILE A CA 1
ATOM 820 C C . ILE A 1 104 ? 12.579 1.391 -12.198 1.00 76.00 104 ILE A C 1
ATOM 822 O O . ILE A 1 104 ? 11.933 1.344 -11.153 1.00 76.00 104 ILE A O 1
ATOM 826 N N . THR A 1 105 ? 13.889 1.148 -12.236 1.00 83.31 105 THR A N 1
ATOM 827 C CA . THR A 1 105 ? 14.641 0.685 -11.062 1.00 83.31 105 THR A CA 1
ATOM 828 C C . THR A 1 105 ? 14.702 1.754 -9.969 1.00 83.31 105 THR A C 1
ATOM 830 O O . THR A 1 105 ? 14.540 1.438 -8.794 1.00 83.31 105 THR A O 1
ATOM 833 N N . LEU A 1 106 ? 14.886 3.025 -10.340 1.00 87.19 106 LEU A N 1
ATOM 834 C CA . LEU A 1 106 ? 15.044 4.114 -9.376 1.00 87.19 106 LEU A CA 1
ATOM 835 C C . LEU A 1 106 ? 13.716 4.570 -8.753 1.00 87.19 106 LEU A C 1
ATOM 837 O O . LEU A 1 106 ? 13.717 5.068 -7.633 1.00 87.19 106 LEU A O 1
ATOM 841 N N . SER A 1 107 ? 12.589 4.410 -9.453 1.00 85.94 107 SER A N 1
ATOM 842 C CA . SER A 1 107 ? 11.285 4.896 -8.974 1.00 85.94 107 SER A CA 1
ATOM 843 C C . SER A 1 107 ? 10.394 3.795 -8.400 1.00 85.94 107 SER A C 1
ATOM 845 O O . SER A 1 107 ? 9.850 3.946 -7.306 1.00 85.94 107 SER A O 1
ATOM 847 N N . VAL A 1 108 ? 10.250 2.668 -9.100 1.00 87.81 108 VAL A N 1
ATOM 848 C CA . VAL A 1 108 ? 9.232 1.657 -8.774 1.00 87.81 108 VAL A CA 1
ATOM 849 C C . VAL A 1 108 ? 9.664 0.799 -7.590 1.00 87.81 108 VAL A C 1
ATOM 851 O O . VAL A 1 108 ? 8.872 0.540 -6.683 1.00 87.81 108 VAL A O 1
ATOM 854 N N . VAL A 1 109 ? 10.934 0.390 -7.564 1.00 91.25 109 VAL A N 1
ATOM 855 C CA . VAL A 1 109 ? 11.479 -0.477 -6.512 1.00 91.25 109 VAL A CA 1
ATOM 856 C C . VAL A 1 109 ? 11.361 0.167 -5.120 1.00 91.25 109 VAL A C 1
ATOM 858 O O . VAL A 1 109 ? 10.725 -0.446 -4.257 1.00 91.25 109 VAL A O 1
ATOM 861 N N . PRO A 1 110 ? 11.863 1.393 -4.864 1.00 92.00 110 PRO A N 1
ATOM 862 C CA . PRO A 1 110 ? 11.752 1.996 -3.535 1.00 92.00 110 PRO A CA 1
ATOM 863 C C . PRO A 1 110 ? 10.304 2.296 -3.128 1.00 92.00 110 PRO A C 1
ATOM 865 O O . PRO A 1 110 ? 9.948 2.083 -1.969 1.00 92.00 110 PRO A O 1
ATOM 868 N N . ALA A 1 111 ? 9.444 2.716 -4.064 1.00 92.19 111 ALA A N 1
ATOM 869 C CA . ALA A 1 111 ? 8.028 2.945 -3.775 1.00 92.19 111 ALA A CA 1
ATOM 870 C C . ALA A 1 111 ? 7.315 1.652 -3.334 1.00 92.19 111 ALA A C 1
ATOM 872 O O . ALA A 1 111 ? 6.575 1.652 -2.349 1.00 92.19 111 ALA A O 1
ATOM 873 N N . SER A 1 112 ? 7.585 0.532 -4.014 1.00 92.81 112 SER A N 1
ATOM 874 C CA . SER A 1 112 ? 7.019 -0.774 -3.654 1.00 92.81 112 SER A CA 1
ATOM 875 C C . SER A 1 112 ? 7.484 -1.259 -2.275 1.00 92.81 112 SER A C 1
ATOM 877 O O . SER A 1 112 ? 6.678 -1.760 -1.489 1.00 92.81 112 SER A O 1
ATOM 879 N N . LEU A 1 113 ? 8.760 -1.036 -1.940 1.00 95.31 113 LEU A N 1
ATOM 880 C CA . LEU A 1 113 ? 9.328 -1.412 -0.648 1.00 95.31 113 LEU A CA 1
ATOM 881 C C . LEU A 1 113 ? 8.698 -0.605 0.495 1.00 95.31 113 LEU A C 1
ATOM 883 O O .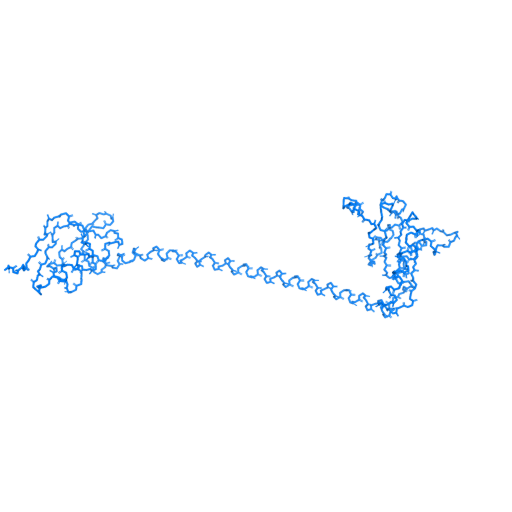 LEU A 1 113 ? 8.321 -1.177 1.517 1.00 95.31 113 LEU A O 1
ATOM 887 N N . LEU A 1 114 ? 8.521 0.706 0.307 1.00 95.69 114 LEU A N 1
ATOM 888 C CA . LEU A 1 114 ? 7.858 1.570 1.286 1.00 95.69 114 LEU A CA 1
ATOM 889 C C . LEU A 1 114 ? 6.415 1.126 1.549 1.00 95.69 114 LEU A C 1
ATOM 891 O O . LEU A 1 114 ? 6.014 1.009 2.707 1.00 95.69 114 LEU A O 1
ATOM 895 N N . LEU A 1 115 ? 5.650 0.815 0.500 1.00 95.75 115 LEU A N 1
ATOM 896 C CA . LEU A 1 115 ? 4.273 0.333 0.645 1.00 95.75 115 LEU A CA 1
ATOM 897 C C . LEU A 1 115 ? 4.198 -0.987 1.423 1.00 95.75 115 LEU A C 1
ATOM 899 O O . LEU A 1 115 ? 3.346 -1.131 2.303 1.00 95.75 115 LEU A O 1
ATOM 903 N N . ALA A 1 116 ? 5.109 -1.925 1.153 1.00 96.31 116 ALA A N 1
ATOM 904 C CA . ALA A 1 116 ? 5.174 -3.191 1.878 1.00 96.31 116 ALA A CA 1
ATOM 905 C C . ALA A 1 116 ? 5.454 -2.978 3.377 1.00 96.31 116 ALA A C 1
ATOM 907 O O . ALA A 1 116 ? 4.768 -3.556 4.222 1.00 96.31 116 ALA A O 1
ATOM 908 N N . VAL A 1 117 ? 6.406 -2.102 3.721 1.00 97.19 117 VAL A N 1
ATOM 909 C CA . VAL A 1 117 ? 6.730 -1.772 5.120 1.00 97.19 117 VAL A CA 1
ATOM 910 C C . VAL A 1 117 ? 5.530 -1.145 5.831 1.00 97.19 117 VAL A C 1
ATOM 912 O O . VAL A 1 117 ? 5.166 -1.582 6.923 1.00 97.19 117 VAL A O 1
ATOM 915 N N . VAL A 1 118 ? 4.871 -0.166 5.204 1.00 97.00 118 VAL A N 1
ATOM 916 C CA . VAL A 1 118 ? 3.680 0.494 5.766 1.00 97.00 118 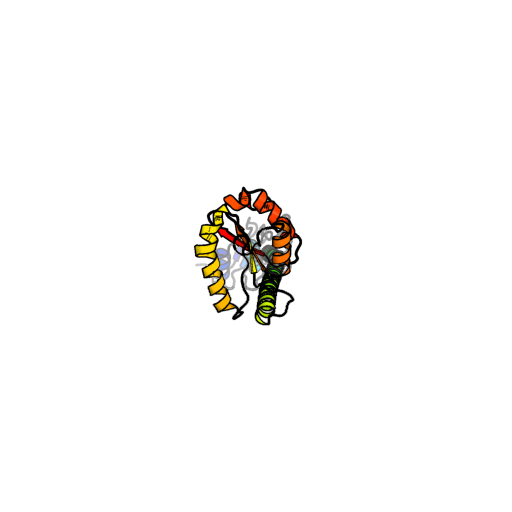VAL A CA 1
ATOM 917 C C . VAL A 1 118 ? 2.570 -0.523 6.038 1.00 97.00 118 VAL A C 1
ATOM 919 O O . VAL A 1 118 ? 1.985 -0.531 7.123 1.00 97.00 118 VAL A O 1
ATOM 922 N N . PHE A 1 119 ? 2.312 -1.428 5.092 1.00 97.12 119 PHE A N 1
ATOM 923 C CA . PHE A 1 119 ? 1.299 -2.468 5.246 1.00 97.12 119 PHE A CA 1
ATOM 924 C C . PHE A 1 119 ? 1.607 -3.418 6.416 1.00 97.12 119 PHE A C 1
ATOM 926 O O . PHE A 1 119 ? 0.729 -3.715 7.234 1.00 97.12 119 PHE A O 1
ATOM 933 N N . VAL A 1 120 ? 2.863 -3.853 6.559 1.00 97.19 120 VAL A N 1
ATOM 934 C CA . VAL A 1 120 ? 3.295 -4.704 7.681 1.00 97.19 120 VAL A CA 1
ATOM 935 C C . VAL A 1 120 ? 3.135 -3.980 9.022 1.00 97.19 120 VAL A C 1
ATOM 937 O O . VAL A 1 120 ? 2.592 -4.545 9.970 1.00 97.19 120 VAL A O 1
ATOM 940 N N . VAL A 1 121 ? 3.530 -2.709 9.116 1.00 96.56 121 VAL A N 1
ATOM 941 C CA . VAL A 1 121 ? 3.386 -1.931 10.358 1.00 96.56 121 VAL A CA 1
ATOM 942 C C . VAL A 1 121 ? 1.914 -1.769 10.745 1.00 96.56 121 VAL A C 1
ATOM 944 O O . VAL A 1 121 ? 1.551 -2.003 11.901 1.00 96.56 121 VAL A O 1
ATOM 947 N N . LEU A 1 122 ? 1.042 -1.431 9.791 1.00 95.75 122 LEU A N 1
ATOM 948 C CA . LEU A 1 122 ? -0.392 -1.264 10.046 1.00 95.75 122 LEU A CA 1
ATOM 949 C C . LEU A 1 122 ? -1.053 -2.568 10.501 1.00 95.75 122 LEU A C 1
ATOM 951 O O . LEU A 1 122 ? -1.838 -2.570 11.454 1.00 95.75 122 LEU A O 1
ATOM 955 N N . THR A 1 123 ? -0.726 -3.686 9.854 1.00 93.94 123 THR A N 1
ATOM 956 C CA . THR A 1 123 ? -1.276 -4.999 10.217 1.00 93.94 123 THR A CA 1
ATOM 957 C C . THR A 1 123 ? -0.810 -5.444 11.603 1.00 93.94 123 THR A C 1
ATOM 959 O O . THR A 1 123 ? -1.635 -5.876 12.415 1.00 93.94 123 THR A O 1
ATOM 962 N N . LEU A 1 124 ? 0.473 -5.264 11.935 1.00 95.38 124 LEU A N 1
ATOM 963 C CA . LEU A 1 124 ? 0.994 -5.540 13.277 1.00 95.38 124 LEU A CA 1
ATOM 964 C C . LEU A 1 124 ? 0.332 -4.652 14.333 1.00 95.38 124 LEU A C 1
ATOM 966 O O . LEU A 1 124 ? -0.125 -5.163 15.360 1.00 95.38 124 LEU A O 1
ATOM 970 N N . TYR A 1 125 ? 0.201 -3.351 14.067 1.00 95.38 125 TYR A N 1
ATOM 971 C CA . TYR A 1 125 ? -0.466 -2.414 14.969 1.00 95.38 125 TYR A CA 1
ATOM 972 C C . TYR A 1 125 ? -1.913 -2.837 15.259 1.00 95.38 125 TYR A C 1
ATOM 974 O O . TYR A 1 125 ? -2.325 -2.920 16.422 1.00 95.38 125 TYR A O 1
ATOM 982 N N . GLN A 1 126 ? -2.687 -3.180 14.225 1.00 92.88 126 GLN A N 1
ATOM 983 C CA . GLN A 1 126 ? -4.060 -3.656 14.401 1.00 92.88 126 GLN A CA 1
ATOM 984 C C . GLN A 1 126 ? -4.123 -4.973 15.182 1.00 92.88 126 GLN A C 1
ATOM 986 O O . GLN A 1 126 ? -4.975 -5.123 16.062 1.00 92.88 126 GLN A O 1
ATOM 991 N N . CYS A 1 127 ? -3.216 -5.912 14.911 1.00 93.12 127 CYS A N 1
ATOM 992 C CA . CYS A 1 127 ? -3.119 -7.170 15.647 1.00 93.12 127 CYS A CA 1
ATOM 993 C C . CYS A 1 127 ? -2.834 -6.943 17.135 1.00 93.12 127 CYS A C 1
ATOM 995 O O . CYS A 1 127 ? -3.523 -7.514 17.985 1.00 93.12 127 CYS A O 1
ATOM 997 N N . VAL A 1 128 ? -1.873 -6.077 17.468 1.00 92.44 128 VAL A N 1
ATOM 998 C CA . VAL A 1 128 ? -1.551 -5.720 18.858 1.00 92.44 128 VAL A CA 1
ATOM 999 C C . VAL A 1 128 ? -2.747 -5.047 19.530 1.00 92.44 128 VAL A C 1
ATOM 1001 O O . VAL A 1 128 ? -3.137 -5.448 20.628 1.00 92.44 128 VAL A O 1
ATOM 1004 N N . LYS A 1 129 ? -3.403 -4.096 18.853 1.00 90.25 129 LYS A N 1
ATOM 1005 C CA . LYS A 1 129 ? -4.598 -3.410 19.367 1.00 90.25 129 LYS A CA 1
ATOM 1006 C C . LYS A 1 129 ? -5.743 -4.388 19.651 1.00 90.25 129 LYS A C 1
ATOM 1008 O O . LYS A 1 129 ? -6.345 -4.332 20.723 1.00 90.25 129 LYS A O 1
ATOM 1013 N N . ARG A 1 130 ? -6.022 -5.321 18.732 1.00 86.25 130 ARG A N 1
ATOM 1014 C CA . ARG A 1 130 ? -7.046 -6.369 18.912 1.00 86.25 130 ARG A CA 1
ATOM 1015 C C . ARG A 1 130 ? -6.697 -7.309 20.067 1.00 86.25 130 ARG A C 1
ATOM 1017 O O . ARG A 1 130 ? -7.554 -7.582 20.905 1.00 86.25 130 ARG A O 1
ATOM 1024 N N . ARG A 1 131 ? -5.441 -7.765 20.152 1.00 87.75 131 ARG A N 1
ATOM 1025 C CA . ARG A 1 131 ? -4.966 -8.619 21.255 1.00 87.75 131 ARG A CA 1
ATOM 1026 C C . ARG A 1 131 ? -5.073 -7.912 22.605 1.00 87.75 131 ARG A C 1
ATOM 1028 O O . ARG A 1 131 ? -5.525 -8.531 23.560 1.00 87.75 131 ARG A O 1
ATOM 1035 N N . SER A 1 132 ? -4.724 -6.628 22.673 1.00 83.94 132 SER A N 1
ATOM 1036 C CA . SER A 1 132 ? -4.839 -5.819 23.892 1.00 83.94 132 SER A CA 1
ATOM 1037 C C . SER A 1 132 ? -6.295 -5.688 24.353 1.00 83.94 132 SER A C 1
ATOM 1039 O O . SER A 1 132 ? -6.596 -5.985 25.507 1.00 83.94 132 SER A O 1
ATOM 1041 N N . LYS A 1 133 ? -7.230 -5.373 23.441 1.00 76.69 133 LYS A N 1
ATOM 1042 C CA . LYS A 1 133 ? -8.670 -5.344 23.759 1.00 76.69 133 LYS A CA 1
ATOM 1043 C C . LYS A 1 133 ? -9.175 -6.690 24.284 1.00 76.69 133 LYS A C 1
ATOM 1045 O O . LYS A 1 133 ? -9.863 -6.724 25.299 1.00 76.69 133 LYS A O 1
ATOM 1050 N N . LYS A 1 134 ? -8.798 -7.797 23.631 1.00 79.12 134 LYS A N 1
ATOM 1051 C CA . LYS A 1 134 ? -9.190 -9.145 24.069 1.00 79.12 134 LYS A CA 1
ATOM 1052 C C . LYS A 1 134 ? -8.627 -9.475 25.455 1.00 79.12 134 LYS A C 1
ATOM 1054 O O . LYS A 1 134 ? -9.362 -9.990 26.285 1.00 79.12 134 LYS A O 1
ATOM 1059 N N . ARG A 1 135 ? -7.361 -9.136 25.732 1.00 82.31 135 ARG A N 1
ATOM 1060 C CA . ARG A 1 135 ? -6.750 -9.329 27.060 1.00 82.31 135 ARG A CA 1
ATOM 1061 C C . ARG A 1 135 ? -7.477 -8.536 28.146 1.00 82.31 135 ARG A C 1
ATOM 1063 O O . ARG A 1 135 ? -7.831 -9.125 29.156 1.00 82.31 135 ARG A O 1
ATOM 1070 N N . ARG A 1 136 ? -7.779 -7.254 27.906 1.00 76.44 136 ARG A N 1
ATOM 1071 C CA . ARG A 1 136 ? -8.539 -6.414 28.852 1.00 76.44 136 ARG A CA 1
ATOM 1072 C C . ARG A 1 136 ? -9.929 -6.982 29.143 1.00 76.44 136 ARG A C 1
ATOM 1074 O O . ARG A 1 136 ? -10.342 -7.016 30.296 1.00 76.44 136 ARG A O 1
ATOM 1081 N N . LEU A 1 137 ? -10.629 -7.462 28.114 1.00 76.19 137 LEU A N 1
ATOM 1082 C CA . LEU A 1 137 ? -11.942 -8.091 28.271 1.00 76.19 137 LEU A CA 1
ATOM 1083 C C . LEU A 1 137 ? -11.862 -9.386 29.094 1.00 76.19 137 LEU A C 1
ATOM 1085 O O . LEU A 1 137 ? -12.668 -9.592 29.997 1.00 76.19 137 LEU A O 1
ATOM 1089 N N . GLU A 1 138 ? -10.883 -10.246 28.809 1.00 79.94 138 GLU A N 1
ATOM 1090 C CA . GLU A 1 138 ? -10.668 -11.489 29.559 1.00 79.94 138 GLU A CA 1
ATOM 1091 C C . GLU A 1 138 ? -10.257 -11.220 31.013 1.00 79.94 138 GLU A C 1
ATOM 1093 O O . GLU A 1 138 ? -10.715 -11.905 31.924 1.00 79.94 138 GLU A O 1
ATOM 1098 N N . GLU A 1 139 ? -9.431 -10.204 31.265 1.00 78.00 139 GLU A N 1
ATOM 1099 C CA . GLU A 1 139 ? -9.075 -9.777 32.622 1.00 78.00 139 GLU A CA 1
ATOM 1100 C C . GLU A 1 139 ? -10.285 -9.236 33.387 1.00 78.00 139 GLU A C 1
ATOM 1102 O O . GLU A 1 139 ? -10.494 -9.628 34.536 1.00 78.00 139 GLU A O 1
ATOM 1107 N N . ALA A 1 140 ? -11.118 -8.404 32.753 1.00 68.25 140 ALA A N 1
ATOM 1108 C CA . ALA A 1 140 ? -12.368 -7.928 33.341 1.00 68.25 140 ALA A CA 1
ATOM 1109 C C . ALA A 1 140 ? -13.306 -9.101 33.672 1.00 68.25 140 ALA A C 1
ATOM 1111 O O . ALA A 1 140 ? -13.796 -9.205 34.796 1.00 68.25 140 ALA A O 1
ATOM 1112 N N . LYS A 1 141 ? -13.471 -10.050 32.741 1.00 71.81 141 LYS A N 1
ATOM 1113 C CA . LYS A 1 141 ? -14.266 -11.266 32.957 1.00 71.81 141 LYS A CA 1
ATOM 1114 C C . LYS A 1 141 ? -13.731 -12.101 34.124 1.00 71.81 141 LYS A C 1
ATOM 1116 O O . LYS A 1 141 ? -14.511 -12.535 34.965 1.00 71.81 141 LYS A O 1
ATOM 1121 N N . ARG A 1 142 ? -12.411 -12.298 34.218 1.00 72.44 142 ARG A N 1
ATOM 1122 C CA . ARG A 1 142 ? -11.780 -13.046 35.322 1.00 72.44 142 ARG A CA 1
ATOM 1123 C C . ARG A 1 142 ? -11.953 -12.357 36.674 1.00 72.44 142 ARG A C 1
ATOM 1125 O O . ARG A 1 142 ? -12.177 -13.051 37.662 1.00 72.44 142 ARG A O 1
ATOM 1132 N N . LYS A 1 143 ? -11.852 -11.023 36.730 1.00 68.81 143 LYS A N 1
ATOM 1133 C CA . LYS A 1 143 ? -12.094 -10.247 37.959 1.00 68.81 143 LYS A CA 1
ATOM 1134 C C . LYS A 1 143 ? -13.538 -10.408 38.442 1.00 68.81 143 LYS A C 1
ATOM 1136 O O . LYS A 1 143 ? -13.746 -10.667 39.623 1.00 68.81 143 LYS A O 1
ATOM 1141 N N . LEU A 1 144 ? -14.502 -10.360 37.520 1.00 66.81 144 LEU A N 1
ATOM 1142 C CA . LEU A 1 144 ? -15.919 -10.593 37.817 1.00 66.81 144 LEU A CA 1
ATOM 1143 C C . LEU A 1 144 ? -16.181 -12.031 38.296 1.00 66.81 144 LEU A C 1
ATOM 1145 O O . LEU A 1 144 ? -16.806 -12.222 39.334 1.00 66.81 144 LEU A O 1
ATOM 1149 N N . GLN A 1 145 ? -15.652 -13.040 37.593 1.00 67.38 145 GLN A N 1
ATOM 1150 C CA . GLN A 1 145 ? -15.869 -14.457 37.922 1.00 67.38 145 GLN A CA 1
ATOM 1151 C C . GLN A 1 145 ? -15.264 -14.880 39.263 1.00 67.38 145 GLN A C 1
ATOM 1153 O O . GLN A 1 145 ? -15.849 -15.687 39.975 1.00 67.38 145 GLN A O 1
ATOM 1158 N N . ARG A 1 146 ? -14.087 -14.356 39.626 1.00 65.44 146 ARG A N 1
ATOM 1159 C CA . ARG A 1 146 ? -13.439 -14.697 40.904 1.00 65.44 146 ARG A CA 1
ATOM 1160 C C . ARG A 1 146 ? -14.054 -13.979 42.103 1.00 65.44 146 ARG A C 1
ATOM 1162 O O . ARG A 1 146 ? -13.594 -14.191 43.218 1.00 65.44 146 ARG A O 1
ATOM 1169 N N . GLY A 1 147 ? -15.019 -13.086 41.881 1.00 60.88 147 GLY A N 1
ATOM 1170 C CA . GLY A 1 147 ? -15.595 -12.260 42.936 1.00 60.88 147 GLY A CA 1
ATOM 1171 C C . GLY A 1 147 ? -14.586 -11.331 43.625 1.00 60.88 147 GLY A C 1
ATOM 1172 O O . GLY A 1 147 ? -14.883 -10.797 44.690 1.00 60.88 147 GLY A O 1
ATOM 1173 N N . TYR A 1 148 ? -13.405 -11.117 43.038 1.00 50.06 148 TYR A N 1
ATOM 1174 C CA . TYR A 1 148 ? -12.356 -10.294 43.633 1.00 50.06 148 TYR A CA 1
ATOM 1175 C C . TYR A 1 148 ? -12.664 -8.811 43.409 1.00 50.06 148 TYR A C 1
ATOM 1177 O O . TYR A 1 148 ? -12.401 -8.252 42.344 1.00 50.06 148 TYR A O 1
ATOM 1185 N N . GLY A 1 149 ? -13.234 -8.190 44.437 1.00 60.84 149 GLY A N 1
ATOM 1186 C CA . GLY A 1 149 ? -13.456 -6.754 44.559 1.00 60.84 149 GLY A CA 1
ATOM 1187 C C . GLY A 1 149 ? -14.397 -6.461 45.731 1.00 60.84 149 GLY A C 1
ATOM 1188 O O . GLY A 1 149 ? -15.208 -7.326 46.059 1.00 60.84 149 GLY A O 1
ATOM 1189 N N . PRO A 1 150 ? -14.345 -5.262 46.337 1.00 64.62 150 PRO A N 1
ATOM 1190 C CA . PRO A 1 150 ? -15.244 -4.846 47.425 1.00 64.62 150 PRO A CA 1
ATOM 1191 C C . PRO A 1 150 ? -16.701 -4.630 46.962 1.00 64.62 150 PRO A C 1
ATOM 1193 O O . PRO A 1 150 ? -17.490 -3.997 47.650 1.00 64.62 150 PRO A O 1
ATOM 1196 N N . TYR A 1 151 ? -17.051 -5.101 45.764 1.00 74.00 151 TYR A N 1
ATOM 1197 C CA . TYR A 1 151 ? -18.307 -4.802 45.095 1.00 74.00 151 TYR A CA 1
ATOM 1198 C C . TYR A 1 151 ? -19.369 -5.835 45.464 1.00 74.00 151 TYR A C 1
ATOM 1200 O O . TYR A 1 151 ? -19.223 -7.025 45.159 1.00 74.00 151 TYR A O 1
ATOM 1208 N N . THR A 1 152 ? -20.443 -5.358 46.083 1.00 78.81 152 THR A N 1
ATOM 1209 C CA . THR A 1 152 ? -21.635 -6.136 46.436 1.00 78.81 152 THR A CA 1
ATOM 1210 C C . THR A 1 152 ? -22.454 -6.500 45.195 1.00 78.81 152 THR A C 1
ATOM 1212 O O . THR A 1 152 ? -23.003 -7.600 45.115 1.00 78.81 152 THR A O 1
ATOM 1215 N N . TYR A 1 153 ? -22.476 -5.620 44.189 1.00 82.06 153 TYR A N 1
ATOM 1216 C CA . TYR A 1 153 ? -23.328 -5.749 43.007 1.00 82.06 153 TYR A CA 1
ATOM 1217 C C . TYR A 1 153 ? -22.520 -5.994 41.732 1.00 82.06 153 TYR A C 1
ATOM 1219 O O . TYR A 1 153 ? -21.415 -5.471 41.547 1.00 82.06 153 TYR A O 1
ATOM 1227 N N . ALA A 1 154 ? -23.074 -6.804 40.826 1.00 80.00 154 ALA A N 1
ATOM 1228 C CA . ALA A 1 154 ? -22.437 -7.071 39.535 1.00 80.00 154 ALA A CA 1
ATOM 1229 C C . ALA A 1 154 ? -22.507 -5.844 38.613 1.00 80.00 154 ALA A C 1
ATOM 1231 O O . ALA A 1 154 ? -21.535 -5.520 37.922 1.00 80.00 154 ALA A O 1
ATOM 1232 N N . MET A 1 155 ? -23.647 -5.156 38.618 1.00 85.69 155 MET A N 1
ATOM 1233 C CA . MET A 1 155 ? -23.919 -4.015 37.758 1.00 85.69 155 MET A CA 1
ATOM 1234 C C . MET A 1 155 ? -24.970 -3.106 38.393 1.00 85.69 155 MET A C 1
ATOM 1236 O O . MET A 1 155 ? -25.956 -3.598 38.942 1.00 85.69 155 MET A O 1
ATOM 1240 N N . PHE A 1 156 ? -24.763 -1.801 38.250 1.00 89.25 156 PHE A N 1
ATOM 1241 C CA . PHE A 1 156 ? -25.778 -0.779 38.471 1.00 89.25 156 PHE A CA 1
ATOM 1242 C C . PHE A 1 156 ? -26.396 -0.400 37.124 1.00 89.25 156 PHE A C 1
ATOM 1244 O O . PHE A 1 156 ? -25.660 -0.008 36.214 1.00 89.25 156 PHE A O 1
ATOM 1251 N N . LEU A 1 157 ? -27.711 -0.560 36.980 1.00 89.69 157 LEU A N 1
ATOM 1252 C CA . LEU A 1 157 ? -28.454 -0.210 35.774 1.00 89.69 157 LEU A CA 1
ATOM 1253 C C . LEU A 1 157 ? -29.222 1.089 36.004 1.00 89.69 157 LEU A C 1
ATOM 1255 O O . LEU A 1 157 ? -30.130 1.155 36.829 1.00 89.69 157 LEU A O 1
ATOM 1259 N N . TYR A 1 158 ? -28.860 2.097 35.227 1.00 89.06 158 TYR A N 1
ATOM 1260 C CA . TYR A 1 158 ? -29.405 3.435 35.304 1.00 89.06 158 TYR A CA 1
ATOM 1261 C C . TYR A 1 158 ? -30.274 3.724 34.071 1.00 89.06 158 TYR A C 1
ATOM 1263 O O . TYR A 1 158 ? -29.855 3.491 32.933 1.00 89.06 158 TYR A O 1
ATOM 1271 N N . PHE A 1 159 ? -31.490 4.218 34.284 1.00 89.50 159 PHE A N 1
ATOM 1272 C CA . PHE A 1 159 ? -32.471 4.511 33.235 1.00 89.50 159 PHE A CA 1
ATOM 1273 C C . PHE A 1 159 ? -33.396 5.655 33.659 1.00 89.50 159 PHE A C 1
ATOM 1275 O O . PHE A 1 159 ? -33.448 6.011 34.832 1.00 89.50 159 PHE A O 1
ATOM 1282 N N . CYS A 1 160 ? -34.108 6.245 32.696 1.00 87.81 160 CYS A N 1
ATOM 1283 C CA . CYS A 1 160 ? -35.098 7.285 32.967 1.00 87.81 160 CYS A CA 1
ATOM 1284 C C . CYS A 1 160 ? -36.381 6.656 33.522 1.00 87.81 160 CYS A C 1
ATOM 1286 O O . CYS A 1 160 ? -36.803 5.620 33.015 1.00 87.81 160 CYS A O 1
ATOM 1288 N N . ASP A 1 161 ? -37.052 7.298 34.480 1.00 86.06 161 ASP A N 1
ATOM 1289 C CA . ASP A 1 161 ? -38.299 6.782 35.071 1.00 86.06 161 ASP A CA 1
ATOM 1290 C C . ASP A 1 161 ? -39.379 6.461 34.028 1.00 86.06 161 ASP A C 1
ATOM 1292 O O . ASP A 1 161 ? -40.113 5.483 34.163 1.00 86.06 161 ASP A O 1
ATOM 1296 N N . ASN A 1 162 ? -39.427 7.223 32.931 1.00 86.44 162 ASN A N 1
ATOM 1297 C CA . ASN A 1 162 ? -40.348 6.971 31.818 1.00 86.44 162 ASN A CA 1
ATOM 1298 C C . ASN A 1 162 ? -40.104 5.621 31.117 1.00 86.44 162 ASN A C 1
ATOM 1300 O O . ASN A 1 162 ? -41.011 5.088 30.482 1.00 86.44 162 ASN A O 1
ATOM 1304 N N . ASP A 1 163 ? -38.898 5.063 31.228 1.00 87.12 163 ASP A N 1
ATOM 1305 C CA . ASP A 1 163 ? -38.528 3.761 30.671 1.00 87.12 163 ASP A CA 1
ATOM 1306 C C . ASP A 1 163 ? -38.659 2.618 31.691 1.00 87.12 163 ASP A C 1
ATOM 1308 O O . ASP A 1 163 ? -38.393 1.465 31.343 1.00 87.12 163 ASP A O 1
ATOM 1312 N N . ALA A 1 164 ? -39.074 2.894 32.934 1.00 86.81 164 ALA A N 1
ATOM 1313 C CA . ALA A 1 164 ? -39.082 1.913 34.020 1.00 86.81 164 ALA A CA 1
ATOM 1314 C C . ALA A 1 164 ? -39.878 0.647 33.682 1.00 86.81 164 ALA A C 1
ATOM 1316 O O . ALA A 1 164 ? -39.409 -0.464 33.927 1.00 86.81 164 ALA A O 1
ATOM 1317 N N . ASP A 1 165 ? -41.048 0.791 33.057 1.00 86.56 165 ASP A N 1
ATOM 1318 C CA . ASP A 1 165 ? -41.871 -0.350 32.644 1.00 86.56 165 ASP A CA 1
ATOM 1319 C C . ASP A 1 165 ? -41.162 -1.238 31.614 1.00 86.56 165 ASP A C 1
ATOM 1321 O O . ASP A 1 165 ? -41.211 -2.469 31.693 1.00 86.56 165 ASP A O 1
ATOM 1325 N N . ILE A 1 166 ? -40.485 -0.625 30.641 1.00 86.19 166 ILE A N 1
ATOM 1326 C CA . ILE A 1 166 ? -39.765 -1.344 29.586 1.00 86.19 166 ILE A CA 1
ATOM 1327 C C . ILE A 1 166 ? -38.555 -2.049 30.1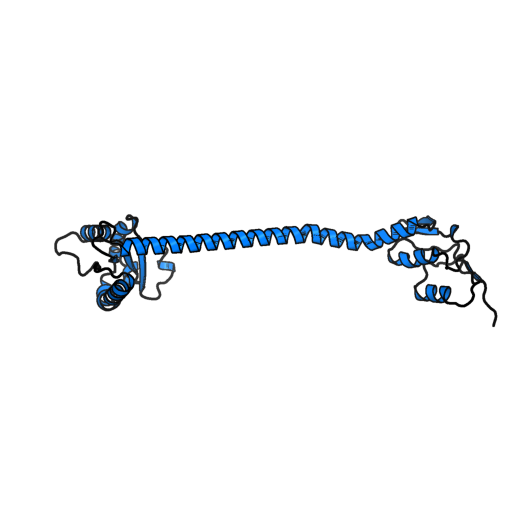91 1.00 86.19 166 ILE A C 1
ATOM 1329 O O . ILE A 1 166 ? -38.339 -3.237 29.936 1.00 86.19 166 ILE A O 1
ATOM 1333 N N . VAL A 1 167 ? -37.794 -1.332 31.017 1.00 87.12 167 VAL A N 1
ATOM 1334 C CA . VAL A 1 167 ? -36.578 -1.842 31.641 1.00 87.12 167 VAL A CA 1
ATOM 1335 C C . VAL A 1 167 ? -36.901 -3.000 32.576 1.00 87.12 167 VAL A C 1
ATOM 1337 O O . VAL A 1 167 ? -36.359 -4.088 32.393 1.00 87.12 167 VAL A O 1
ATOM 1340 N N . ASN A 1 168 ? -37.854 -2.827 33.489 1.00 86.25 168 ASN A N 1
ATOM 1341 C CA . ASN A 1 168 ? -38.191 -3.848 34.478 1.00 86.25 168 ASN A CA 1
ATOM 1342 C C . ASN A 1 168 ? -38.830 -5.095 33.855 1.00 86.25 168 ASN A C 1
ATOM 1344 O O . ASN A 1 168 ? -38.574 -6.204 34.318 1.00 86.25 168 ASN A O 1
ATOM 1348 N N . ARG A 1 169 ? -39.624 -4.952 32.783 1.00 85.12 169 ARG A N 1
ATOM 1349 C CA . ARG A 1 169 ? -40.261 -6.108 32.128 1.00 85.12 169 ARG A CA 1
ATOM 1350 C C . ARG A 1 169 ? -39.358 -6.826 31.130 1.00 85.12 169 ARG A C 1
ATOM 1352 O O . ARG A 1 169 ? -39.490 -8.036 30.978 1.00 85.12 169 ARG A O 1
ATOM 1359 N N . HIS A 1 170 ? -38.473 -6.109 30.434 1.00 83.81 170 HIS A N 1
ATOM 1360 C CA . HIS A 1 170 ? -37.747 -6.670 29.288 1.00 83.81 170 HIS A CA 1
ATOM 1361 C C . HIS A 1 170 ? -36.229 -6.599 29.415 1.00 83.81 170 HIS A C 1
ATOM 1363 O O . HIS A 1 170 ? -35.549 -7.500 28.932 1.00 83.81 170 HIS A O 1
ATOM 1369 N N . VAL A 1 171 ? -35.664 -5.560 30.025 1.00 82.38 171 VAL A N 1
ATOM 1370 C CA . VAL A 1 171 ? -34.204 -5.400 30.090 1.00 82.38 171 VAL A CA 1
ATOM 1371 C C . VAL A 1 171 ? -33.648 -6.156 31.287 1.00 82.38 171 VAL A C 1
ATOM 1373 O O . VAL A 1 171 ? -32.789 -7.016 31.103 1.00 82.38 171 VAL A O 1
ATOM 1376 N N . THR A 1 172 ? -34.171 -5.899 32.486 1.00 83.81 172 THR A N 1
ATOM 1377 C CA . THR A 1 172 ? -33.688 -6.494 33.737 1.00 83.81 172 THR A CA 1
ATOM 1378 C C . THR A 1 172 ? -33.736 -8.026 33.702 1.00 83.81 172 THR A C 1
ATOM 1380 O O . THR A 1 172 ? -32.675 -8.628 33.857 1.00 83.81 172 THR A O 1
ATOM 1383 N N . PRO A 1 173 ? -34.862 -8.694 33.369 1.00 83.62 173 PRO A N 1
ATOM 1384 C CA . PRO A 1 173 ? -34.930 -10.158 33.430 1.00 83.62 173 PRO A CA 1
ATOM 1385 C C . PRO A 1 173 ? -33.987 -10.836 32.427 1.00 83.62 173 PRO A C 1
ATOM 1387 O O . PRO A 1 173 ? -33.311 -11.816 32.741 1.00 83.62 173 PRO A O 1
ATOM 1390 N N . ASN A 1 174 ? -33.896 -10.285 31.213 1.00 83.88 174 ASN A N 1
ATOM 1391 C CA . ASN A 1 174 ? -33.024 -10.816 30.167 1.00 83.88 174 ASN A CA 1
ATOM 1392 C C . ASN A 1 174 ? -31.543 -10.608 30.499 1.00 83.88 174 ASN A C 1
ATOM 1394 O O . ASN A 1 174 ? -30.708 -11.466 30.201 1.00 83.88 174 ASN A O 1
ATOM 1398 N N . LEU A 1 175 ? -31.208 -9.469 31.106 1.00 80.31 175 LEU A N 1
ATOM 1399 C CA . LEU A 1 175 ? -29.852 -9.140 31.516 1.00 80.31 175 LEU A CA 1
ATOM 1400 C C . LEU A 1 175 ? -29.404 -10.014 32.692 1.00 80.31 175 LEU A C 1
ATOM 1402 O O . LEU A 1 175 ? -28.300 -10.563 32.654 1.00 80.31 175 LEU A O 1
ATOM 1406 N N . GLU A 1 176 ? -30.275 -10.197 33.684 1.00 80.81 176 GLU A N 1
ATOM 1407 C CA . GLU A 1 176 ? -30.052 -11.085 34.824 1.00 80.81 176 GLU A CA 1
ATOM 1408 C C . GLU A 1 176 ? -29.796 -12.522 34.377 1.00 80.81 176 GLU A C 1
ATOM 1410 O O . GLU A 1 176 ? -28.792 -13.115 34.778 1.00 80.81 176 GLU A O 1
ATOM 1415 N N . ASP A 1 177 ? -30.646 -13.065 33.504 1.00 82.75 177 ASP A N 1
ATOM 1416 C CA . ASP A 1 177 ? -30.511 -14.427 32.991 1.00 82.75 177 ASP A CA 1
ATOM 1417 C C . ASP A 1 177 ? -29.248 -14.587 32.120 1.00 82.75 177 ASP A C 1
ATOM 1419 O O . ASP A 1 177 ? -28.452 -15.516 32.301 1.00 82.75 177 ASP A O 1
ATOM 1423 N N . ALA A 1 178 ? -28.972 -13.634 31.222 1.00 78.56 178 ALA A N 1
ATOM 1424 C CA . ALA A 1 178 ? -27.762 -13.657 30.401 1.00 78.56 178 ALA A CA 1
ATOM 1425 C C . ALA A 1 178 ? -26.477 -13.624 31.246 1.00 78.56 178 ALA A C 1
ATOM 1427 O O . ALA A 1 178 ? -25.485 -14.279 30.901 1.00 78.56 178 ALA A O 1
ATOM 1428 N N . LEU A 1 179 ? -26.478 -12.878 32.350 1.00 74.25 179 LEU A N 1
ATOM 1429 C CA . LEU A 1 179 ? -25.327 -12.772 33.240 1.00 74.25 179 LEU A CA 1
ATOM 1430 C C . LEU A 1 179 ? -25.202 -13.975 34.166 1.00 74.25 179 LEU A C 1
ATOM 1432 O O . LEU A 1 179 ? -24.086 -14.475 34.310 1.00 74.25 179 LEU A O 1
ATOM 1436 N N . HIS A 1 180 ? -26.304 -14.519 34.685 1.00 76.50 180 HIS A N 1
ATOM 1437 C C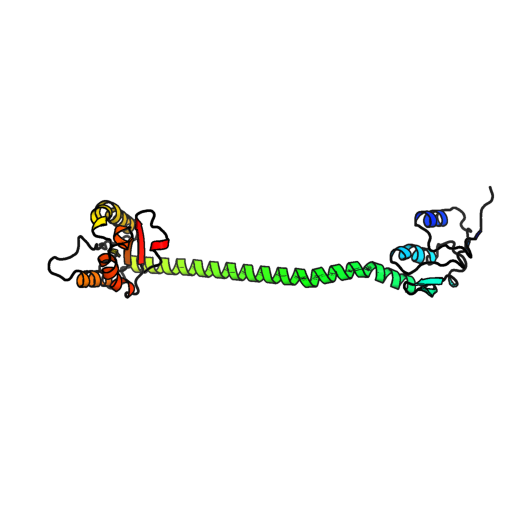A . HIS A 1 180 ? -26.289 -15.796 35.403 1.00 76.50 180 HIS A CA 1
ATOM 1438 C C . HIS A 1 180 ? -25.678 -16.899 34.534 1.00 76.50 180 HIS A C 1
ATOM 1440 O O . HIS A 1 180 ? -24.746 -17.583 34.964 1.00 76.50 180 HIS A O 1
ATOM 1446 N N . ARG A 1 181 ? -26.106 -17.000 33.267 1.00 78.62 181 ARG A N 1
ATOM 1447 C CA . ARG A 1 181 ? -25.579 -17.987 32.312 1.00 78.62 181 ARG A CA 1
ATOM 1448 C C . ARG A 1 181 ? -24.103 -17.777 31.961 1.00 78.62 181 ARG A C 1
ATOM 1450 O O . ARG A 1 181 ? -23.387 -18.752 31.744 1.00 78.62 181 ARG A O 1
ATOM 1457 N N . ARG A 1 182 ? -23.623 -16.529 31.867 1.00 71.94 182 ARG A N 1
ATOM 1458 C CA . ARG A 1 182 ? -22.252 -16.226 31.395 1.00 71.94 182 ARG A CA 1
ATOM 1459 C C . ARG A 1 182 ? -21.205 -16.059 32.491 1.00 71.94 182 ARG A C 1
ATOM 1461 O O . ARG A 1 182 ? -20.023 -16.303 32.228 1.00 71.94 182 ARG A O 1
ATOM 1468 N N . LEU A 1 183 ? -21.600 -15.589 33.669 1.00 66.62 183 LEU A N 1
ATOM 1469 C CA . LEU A 1 183 ? -20.686 -15.276 34.768 1.00 66.62 183 LEU A CA 1
ATOM 1470 C C . LEU A 1 183 ? -20.748 -16.295 35.906 1.00 66.62 183 LEU A C 1
ATOM 1472 O O . LEU A 1 183 ? -19.794 -16.335 36.676 1.00 66.62 183 LEU A O 1
ATOM 1476 N N . ALA A 1 184 ? -21.791 -17.134 35.989 1.00 65.19 184 ALA A N 1
ATOM 1477 C CA . ALA A 1 184 ? -21.997 -18.089 37.087 1.00 65.19 184 ALA A CA 1
ATOM 1478 C C . ALA A 1 184 ? -21.909 -17.439 38.487 1.00 65.19 184 ALA A C 1
ATOM 1480 O O . ALA A 1 184 ? -21.562 -18.085 39.472 1.00 65.19 184 ALA A O 1
ATOM 1481 N N . THR A 1 185 ? -22.195 -16.139 38.576 1.00 61.19 185 THR A N 1
ATOM 1482 C CA . THR A 1 185 ? -22.156 -15.357 39.815 1.00 61.19 185 THR A CA 1
ATOM 1483 C C . THR A 1 185 ? -23.570 -15.146 40.341 1.00 61.19 185 THR A C 1
ATOM 1485 O O . THR A 1 185 ? -24.410 -14.653 39.599 1.00 61.19 185 THR A O 1
ATOM 1488 N N . GLN A 1 186 ? -23.801 -15.405 41.631 1.00 61.78 186 GLN A N 1
ATOM 1489 C CA . GLN A 1 186 ? -25.065 -15.114 42.339 1.00 61.78 186 GLN A CA 1
ATOM 1490 C C . GLN A 1 186 ? -25.240 -13.624 42.712 1.00 61.78 186 GLN A C 1
ATOM 1492 O O . GLN A 1 186 ? -25.992 -13.284 43.623 1.00 61.78 186 GLN A O 1
ATOM 1497 N N . ARG A 1 187 ? -24.483 -12.714 42.087 1.00 67.25 187 ARG A N 1
ATOM 1498 C CA . ARG A 1 187 ? -24.501 -11.293 42.461 1.00 67.25 187 ARG A CA 1
ATOM 1499 C C . ARG A 1 187 ? -25.733 -10.609 41.881 1.00 67.25 187 ARG A C 1
ATOM 1501 O O . ARG A 1 187 ? -26.033 -10.791 40.704 1.00 67.25 187 ARG A O 1
ATOM 1508 N N . LYS A 1 188 ? -26.395 -9.808 42.716 1.00 70.56 188 LYS A N 1
ATOM 1509 C CA . LYS A 1 188 ? -27.597 -9.055 42.353 1.00 70.56 188 LYS A CA 1
ATOM 1510 C C . LYS A 1 188 ? -27.274 -7.843 41.477 1.00 70.56 188 LYS A C 1
ATOM 1512 O O . LYS A 1 188 ? -26.154 -7.315 41.500 1.00 70.56 188 LYS A O 1
ATOM 1517 N N . PHE A 1 189 ? -28.286 -7.444 40.720 1.00 76.19 189 PHE A N 1
ATOM 1518 C CA . PHE A 1 189 ? -28.354 -6.211 39.952 1.00 76.19 189 PHE A CA 1
ATOM 1519 C C . PHE A 1 189 ? -29.076 -5.171 40.783 1.00 76.19 189 PHE A C 1
ATOM 1521 O O . PHE A 1 189 ? -29.966 -5.524 41.551 1.00 76.19 189 PHE A O 1
ATOM 1528 N N . VAL A 1 190 ? -28.660 -3.920 40.637 1.00 82.62 190 VAL A N 1
ATOM 1529 C CA . VAL A 1 190 ? -29.326 -2.799 41.292 1.00 82.62 190 VAL A CA 1
ATOM 1530 C C . VAL A 1 190 ? -29.830 -1.849 40.233 1.00 82.62 190 VAL A C 1
ATOM 1532 O O . VAL A 1 190 ? -29.108 -1.524 39.286 1.00 82.62 190 VAL A O 1
ATOM 1535 N N . THR A 1 191 ? -31.071 -1.424 40.405 1.00 82.25 191 THR A N 1
ATOM 1536 C CA . THR A 1 191 ? -31.773 -0.497 39.523 1.00 82.25 191 THR A CA 1
ATOM 1537 C C . THR A 1 191 ? -32.092 0.797 40.253 1.00 82.25 191 THR A C 1
ATOM 1539 O O . THR A 1 191 ? -32.270 0.808 41.468 1.00 82.25 191 THR A O 1
ATOM 1542 N N . THR A 1 192 ? -32.206 1.896 39.510 1.00 75.25 192 THR A N 1
ATOM 1543 C CA . THR A 1 192 ? -32.590 3.196 40.076 1.00 75.25 192 THR A CA 1
ATOM 1544 C C . THR A 1 192 ? -34.012 3.243 40.626 1.00 75.25 192 THR A C 1
ATOM 1546 O O . THR A 1 192 ? -34.280 4.070 41.481 1.00 75.25 192 THR A O 1
ATOM 1549 N N . SER A 1 193 ? -34.936 2.386 40.179 1.00 70.56 193 SER A N 1
ATOM 1550 C CA . SER A 1 193 ? -36.346 2.500 40.585 1.00 70.56 193 SER A CA 1
ATOM 1551 C C . SER A 1 193 ? -36.769 1.559 41.715 1.00 70.56 193 SER A C 1
ATOM 1553 O O . SER A 1 193 ? -37.700 1.879 42.444 1.00 70.56 193 SER A O 1
ATOM 1555 N N . ALA A 1 194 ? -36.174 0.364 41.817 1.00 65.75 194 ALA A N 1
ATOM 1556 C CA . ALA A 1 194 ? -36.674 -0.688 42.712 1.00 65.75 194 ALA A CA 1
ATOM 1557 C C . ALA A 1 194 ? -35.911 -0.784 44.041 1.00 65.75 194 ALA A C 1
ATOM 1559 O O . ALA A 1 194 ? -36.464 -1.274 45.022 1.00 65.75 194 ALA A O 1
ATOM 1560 N N . ASP A 1 195 ? -34.663 -0.317 44.068 1.00 67.56 195 ASP A N 1
ATOM 1561 C CA . ASP A 1 195 ? -33.731 -0.554 45.174 1.00 67.56 195 ASP A CA 1
ATOM 1562 C C . ASP A 1 195 ? -33.415 0.720 45.979 1.00 67.56 195 ASP A C 1
ATOM 1564 O O . ASP A 1 195 ? -32.489 0.714 46.788 1.00 67.56 195 ASP A O 1
ATOM 1568 N N . ILE A 1 196 ? -34.164 1.807 45.747 1.00 74.12 196 ILE A N 1
ATOM 1569 C CA . ILE A 1 196 ? -34.013 3.077 46.469 1.00 74.12 196 ILE A CA 1
ATOM 1570 C C . ILE A 1 196 ? -34.857 3.060 47.750 1.00 74.12 196 ILE A C 1
ATOM 1572 O O . ILE A 1 196 ? -36.072 2.845 47.687 1.00 74.12 196 ILE A O 1
ATOM 1576 N N . GLU A 1 197 ? -34.243 3.282 48.919 1.00 75.94 197 GLU A N 1
ATOM 1577 C CA . GLU A 1 197 ? -34.970 3.295 50.193 1.00 75.94 197 GLU A CA 1
ATOM 1578 C C . GLU A 1 197 ? -35.707 4.638 50.378 1.00 75.94 197 GLU A C 1
ATOM 1580 O O . GLU A 1 197 ? -35.104 5.715 50.306 1.00 75.94 197 GLU A O 1
ATOM 1585 N N . PRO A 1 198 ? -37.020 4.629 50.684 1.00 75.81 198 PRO A N 1
ATOM 1586 C CA . PRO A 1 198 ? -37.748 5.864 50.943 1.00 75.81 198 PRO A CA 1
ATOM 1587 C C . PRO A 1 198 ? -37.143 6.644 52.119 1.00 75.81 198 PRO A C 1
ATOM 1589 O O . PRO A 1 198 ? -36.934 6.097 53.201 1.00 75.81 198 PRO A O 1
ATOM 1592 N N . GLY A 1 199 ? -36.928 7.948 51.930 1.00 80.94 199 GLY A N 1
ATOM 1593 C CA . GLY A 1 199 ? -36.442 8.853 52.979 1.00 80.94 199 GLY A CA 1
ATOM 1594 C C . GLY A 1 199 ? -34.945 9.171 52.928 1.00 80.94 199 GLY A C 1
ATOM 1595 O O . GLY A 1 199 ? -34.491 9.988 53.730 1.00 80.94 199 GLY A O 1
ATOM 1596 N N . ARG A 1 200 ? -34.190 8.596 51.984 1.00 80.06 200 ARG A N 1
ATOM 1597 C CA . ARG A 1 200 ? -32.806 9.000 51.690 1.00 80.06 200 ARG A CA 1
ATOM 1598 C C . ARG A 1 200 ? -32.720 9.897 50.453 1.00 80.06 200 ARG A C 1
ATOM 1600 O O . ARG A 1 200 ? -33.642 9.968 49.644 1.00 80.06 200 ARG A O 1
ATOM 1607 N N . SER A 1 201 ? -31.602 10.612 50.325 1.00 83.88 201 SER A N 1
ATOM 1608 C CA . SER A 1 201 ? -31.278 11.378 49.118 1.00 83.88 201 SER A CA 1
ATOM 1609 C C . SER A 1 201 ? -31.015 10.416 47.959 1.00 83.88 201 SER A C 1
ATOM 1611 O O . SER A 1 201 ? -30.126 9.570 48.048 1.00 83.88 201 SER A O 1
ATOM 1613 N N . ILE A 1 202 ? -31.751 10.583 46.858 1.00 82.50 202 ILE A N 1
ATOM 1614 C CA . ILE A 1 202 ? -31.592 9.790 45.627 1.00 82.50 202 ILE A CA 1
ATOM 1615 C C . ILE A 1 202 ? -30.144 9.857 45.121 1.00 82.50 202 ILE A C 1
ATOM 1617 O O . ILE A 1 202 ? -29.581 8.849 44.709 1.00 82.50 202 ILE A O 1
ATOM 1621 N N . LEU A 1 203 ? -29.508 11.028 45.208 1.00 83.69 203 LEU A N 1
ATOM 1622 C CA . LEU A 1 203 ? -28.122 11.210 44.770 1.00 83.69 203 LEU A CA 1
ATOM 1623 C C . LEU A 1 203 ? -27.130 10.411 45.624 1.00 83.69 203 LEU A C 1
ATOM 1625 O O . LEU A 1 203 ? -26.198 9.827 45.073 1.00 83.69 203 LEU A O 1
ATOM 1629 N N . ASP A 1 204 ? -27.353 10.346 46.939 1.00 85.50 204 ASP A N 1
ATOM 1630 C CA . ASP A 1 204 ? -26.468 9.629 47.864 1.00 85.50 204 ASP A CA 1
ATOM 1631 C C . ASP A 1 204 ? -26.589 8.115 47.652 1.00 85.50 204 ASP A C 1
ATOM 1633 O O . ASP A 1 204 ? -25.592 7.393 47.669 1.00 85.50 204 ASP A O 1
ATOM 1637 N N . GLU A 1 205 ? -27.803 7.626 47.392 1.00 86.25 205 GLU A N 1
ATOM 1638 C CA . GLU A 1 205 ? -28.029 6.216 47.081 1.00 86.25 205 GLU A CA 1
ATOM 1639 C C . GLU A 1 205 ? -27.489 5.823 45.711 1.00 86.25 205 GLU A C 1
ATOM 1641 O O . GLU A 1 205 ? -26.885 4.758 45.574 1.00 86.25 205 GLU A O 1
ATOM 1646 N N . ILE A 1 206 ? -27.642 6.684 44.702 1.00 86.75 206 ILE A N 1
ATOM 1647 C CA . ILE A 1 206 ? -27.005 6.482 43.399 1.00 86.75 206 ILE A CA 1
ATOM 1648 C C . ILE A 1 206 ? -25.491 6.410 43.581 1.00 86.75 206 ILE A C 1
ATOM 1650 O O . ILE A 1 206 ? -24.864 5.491 43.056 1.00 86.75 206 ILE A O 1
ATOM 1654 N N . GLU A 1 207 ? -24.885 7.320 44.347 1.00 87.94 207 GLU A N 1
ATOM 1655 C CA . GLU A 1 207 ? -23.449 7.273 44.612 1.00 87.94 207 GLU A CA 1
ATOM 1656 C C . GLU A 1 207 ? -23.041 5.984 45.343 1.00 87.94 207 GLU A C 1
ATOM 1658 O O . GLU A 1 207 ? -22.099 5.310 44.916 1.00 87.94 207 GLU A O 1
ATOM 1663 N N . GLN A 1 208 ? -23.784 5.573 46.370 1.00 87.69 208 GLN A N 1
ATOM 1664 C CA . GLN A 1 208 ? -23.534 4.325 47.091 1.00 87.69 208 GLN A CA 1
ATOM 1665 C C . GLN A 1 208 ? -23.639 3.097 46.168 1.00 87.69 208 GLN A C 1
ATOM 1667 O O . GLN A 1 208 ? -22.763 2.224 46.169 1.00 87.69 208 GLN A O 1
ATOM 1672 N N . HIS A 1 209 ? -24.680 3.016 45.339 1.00 87.44 209 HIS A N 1
ATOM 1673 C CA . HIS A 1 209 ? -24.867 1.928 44.381 1.00 87.44 209 HIS A CA 1
ATOM 1674 C C . HIS A 1 209 ? -23.808 1.935 43.282 1.00 87.44 209 HIS A C 1
ATOM 1676 O O . HIS A 1 209 ? -23.313 0.868 42.895 1.00 87.44 209 HIS A O 1
ATOM 1682 N N . LEU A 1 210 ? -23.385 3.117 42.835 1.00 87.38 210 LEU A N 1
ATOM 1683 C CA . LEU A 1 210 ? -22.254 3.278 41.934 1.00 87.38 210 LEU A CA 1
ATOM 1684 C C . LEU A 1 210 ? -20.981 2.743 42.572 1.00 87.38 210 LEU A C 1
ATOM 1686 O O . LEU A 1 210 ? -20.246 2.039 41.888 1.00 87.38 210 LEU A O 1
ATOM 1690 N N . GLU A 1 211 ? -20.706 3.016 43.849 1.00 86.00 211 GLU A N 1
ATOM 1691 C CA . GLU A 1 211 ? -19.511 2.540 44.556 1.00 86.00 211 GLU A CA 1
ATOM 1692 C C . GLU A 1 211 ? -19.492 1.027 44.751 1.00 86.00 211 GLU A C 1
ATOM 1694 O O . GLU A 1 211 ? -18.467 0.392 44.476 1.00 86.00 211 GLU A O 1
ATOM 1699 N N . LEU A 1 212 ? -20.631 0.449 45.123 1.00 87.06 212 LEU A N 1
ATOM 1700 C CA . LEU A 1 212 ? -20.785 -0.979 45.395 1.00 87.06 212 LEU A CA 1
ATOM 1701 C C . LEU A 1 212 ? -20.898 -1.847 44.133 1.00 87.06 212 LEU A C 1
ATOM 1703 O O . LEU A 1 212 ? -20.841 -3.073 44.239 1.00 87.06 212 LEU A O 1
ATOM 1707 N N . SER A 1 213 ? -21.020 -1.247 42.947 1.00 86.50 213 SER A N 1
ATOM 1708 C CA . SER A 1 213 ? 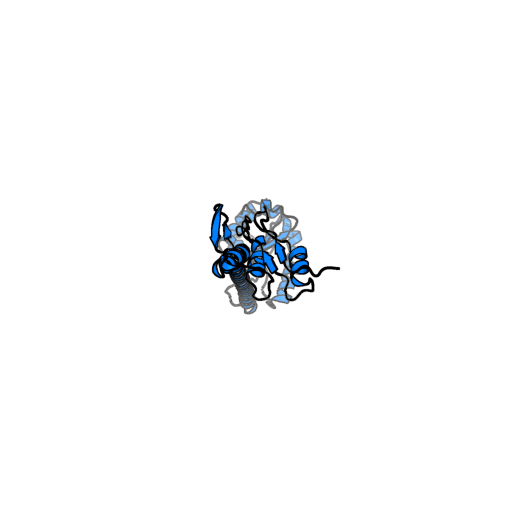-21.166 -1.972 41.678 1.00 86.50 213 SER A CA 1
ATOM 1709 C C . SER A 1 213 ? -19.862 -2.090 40.896 1.00 86.50 213 SER A C 1
ATOM 1711 O O . SER A 1 213 ? -19.081 -1.143 40.809 1.00 86.50 213 SER A O 1
ATOM 1713 N N . SER A 1 214 ? -19.616 -3.243 40.269 1.00 80.31 214 SER A N 1
ATOM 1714 C CA . SER A 1 214 ? -18.421 -3.437 39.427 1.00 80.31 214 SER A CA 1
ATOM 1715 C C . SER A 1 214 ? -18.529 -2.869 38.006 1.00 80.31 214 SER A C 1
ATOM 1717 O O . SER A 1 214 ? -17.504 -2.612 37.374 1.00 80.31 214 SER A O 1
ATOM 1719 N N . LEU A 1 215 ? -19.749 -2.685 37.499 1.00 83.88 215 LEU A N 1
ATOM 1720 C CA . LEU A 1 215 ? -20.058 -2.137 36.177 1.00 83.88 215 LEU A CA 1
ATOM 1721 C C . LEU A 1 215 ? -21.212 -1.144 36.318 1.00 83.88 215 LEU A C 1
ATOM 1723 O O . LEU A 1 215 ? -22.100 -1.352 37.143 1.00 83.88 215 LEU A O 1
ATOM 1727 N N . VAL A 1 216 ? -21.222 -0.112 35.484 1.00 87.75 216 VAL A N 1
ATOM 1728 C CA . VAL A 1 216 ? -22.359 0.802 35.363 1.00 87.75 216 VAL A CA 1
ATOM 1729 C C . VAL A 1 216 ? -22.927 0.675 33.956 1.00 87.75 216 VAL A C 1
ATOM 1731 O O . VAL A 1 216 ? -22.176 0.690 32.979 1.00 87.75 216 VAL A O 1
ATOM 1734 N N . ALA A 1 217 ? -24.239 0.517 33.841 1.00 88.56 217 ALA A N 1
ATOM 1735 C CA . ALA A 1 217 ? -24.927 0.464 32.566 1.00 88.56 217 ALA A CA 1
ATOM 1736 C C . ALA A 1 217 ? -26.004 1.541 32.478 1.00 88.56 217 ALA A C 1
ATOM 1738 O O . ALA A 1 217 ? -26.716 1.780 33.445 1.00 88.56 217 ALA A O 1
ATOM 1739 N N . PHE A 1 218 ? -26.139 2.148 31.305 1.00 89.31 218 PHE A N 1
ATOM 1740 C CA . PHE A 1 218 ? -27.129 3.180 31.026 1.00 89.31 218 PHE A CA 1
ATOM 1741 C C . PHE A 1 218 ? -28.087 2.705 29.944 1.00 89.31 218 PHE A C 1
ATOM 1743 O O . PHE A 1 218 ? -27.641 2.214 28.905 1.00 89.31 218 PHE A O 1
ATOM 1750 N N . VAL A 1 219 ? -29.387 2.882 30.160 1.00 89.00 219 VAL A N 1
ATOM 1751 C CA . VAL A 1 219 ? -30.400 2.729 29.113 1.00 89.00 219 VAL A CA 1
ATOM 1752 C C . VAL A 1 219 ? -30.668 4.102 28.518 1.00 89.00 219 VAL A C 1
ATOM 1754 O O . VAL A 1 219 ? -31.303 4.951 29.134 1.00 89.00 219 VAL A O 1
ATOM 1757 N N . LEU A 1 220 ? -30.129 4.322 27.324 1.00 89.00 220 LEU A N 1
ATOM 1758 C CA . LEU A 1 220 ? -30.301 5.544 26.560 1.00 89.00 220 LEU A CA 1
ATOM 1759 C C . LEU A 1 220 ? -31.592 5.437 25.748 1.00 89.00 220 LEU A C 1
ATOM 1761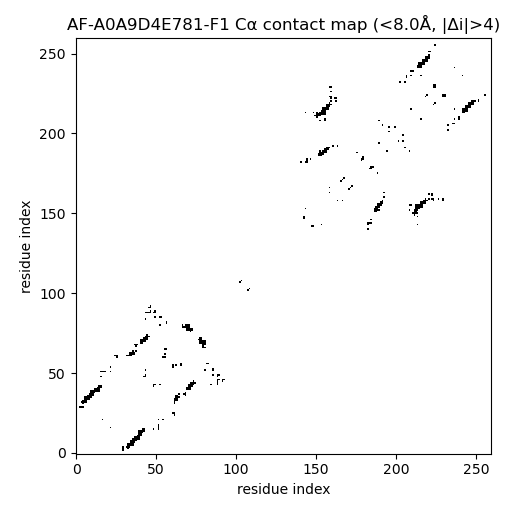 O O . LEU A 1 220 ? -31.712 4.579 24.874 1.00 89.00 220 LEU A O 1
ATOM 1765 N N . SER A 1 221 ? -32.531 6.325 26.031 1.00 87.75 221 SER A N 1
ATOM 1766 C CA . SER A 1 221 ? -33.757 6.560 25.270 1.00 87.75 221 SER A CA 1
ATOM 1767 C C . SER A 1 221 ? -33.861 8.049 24.933 1.00 87.75 221 SER A C 1
ATOM 1769 O O . SER A 1 221 ? -33.115 8.872 25.472 1.00 87.75 221 SER A O 1
ATOM 1771 N N . ASP A 1 222 ? -34.817 8.431 24.089 1.00 86.88 222 ASP A N 1
ATOM 1772 C CA . ASP A 1 222 ? -35.093 9.853 23.857 1.00 86.88 222 ASP A CA 1
ATOM 1773 C C . ASP A 1 222 ? -35.508 10.565 25.157 1.00 86.88 222 ASP A C 1
ATOM 1775 O O . ASP A 1 222 ? -35.067 11.682 25.425 1.00 86.88 222 ASP A O 1
ATOM 1779 N N . ALA A 1 223 ? -36.284 9.896 26.019 1.00 85.62 223 ALA A N 1
ATOM 1780 C CA . ALA A 1 223 ? -36.678 10.434 27.321 1.00 85.62 223 ALA A CA 1
ATOM 1781 C C . ALA A 1 223 ? -35.465 10.672 28.234 1.00 85.62 223 ALA A C 1
ATOM 1783 O O . ALA A 1 223 ? -35.380 11.707 28.899 1.00 85.62 223 ALA A O 1
ATOM 1784 N N . PHE A 1 224 ? -34.498 9.754 28.208 1.00 86.25 224 PHE A N 1
ATOM 1785 C CA . PHE A 1 224 ? -33.249 9.868 28.952 1.00 86.25 224 PHE A CA 1
ATOM 1786 C C . PHE A 1 224 ? -32.434 11.095 28.541 1.00 86.25 224 PHE A C 1
ATOM 1788 O O . PHE A 1 224 ? -31.960 11.838 29.396 1.00 86.25 224 PHE A O 1
ATOM 1795 N N . LEU A 1 225 ? -32.287 11.316 27.231 1.00 84.94 225 LEU A N 1
ATOM 1796 C CA . LEU A 1 225 ? -31.467 12.400 26.683 1.00 84.94 225 LEU A CA 1
ATOM 1797 C C . LEU A 1 225 ? -32.111 13.780 26.872 1.00 84.94 225 LEU A C 1
ATOM 1799 O O . LEU A 1 225 ? -31.408 14.780 27.000 1.00 84.94 225 LEU A O 1
ATOM 1803 N N . ILE A 1 226 ? -33.444 13.846 26.896 1.00 86.19 226 ILE A N 1
ATOM 1804 C CA . ILE A 1 226 ? -34.190 15.094 27.112 1.00 86.19 226 ILE A CA 1
ATOM 1805 C C . ILE A 1 226 ? -34.246 15.453 28.608 1.00 86.19 226 ILE A C 1
ATOM 1807 O O . ILE A 1 226 ? -34.291 16.634 28.971 1.00 86.19 226 ILE A O 1
ATOM 1811 N N . SER A 1 227 ? -34.229 14.455 29.495 1.00 84.69 227 SER A N 1
ATOM 1812 C CA . SER A 1 227 ? -34.339 14.662 30.937 1.00 84.69 227 SER A CA 1
ATOM 1813 C C . SER A 1 227 ? -33.050 15.236 31.539 1.00 84.69 227 SER A C 1
ATOM 1815 O O . SER A 1 227 ? -32.024 14.563 31.687 1.00 84.69 227 SER A O 1
ATOM 1817 N N . ARG A 1 228 ? -33.117 16.502 31.972 1.00 81.94 228 ARG A N 1
ATOM 1818 C CA . ARG A 1 228 ? -32.031 17.147 32.733 1.00 81.94 228 ARG A CA 1
ATOM 1819 C C . ARG A 1 228 ? -31.719 16.421 34.040 1.00 81.94 228 ARG A C 1
ATOM 1821 O O . ARG A 1 228 ? -30.547 16.320 34.390 1.00 81.94 228 ARG A O 1
ATOM 1828 N N . TYR A 1 229 ? -32.740 15.902 34.724 1.00 82.38 229 TYR A N 1
ATOM 1829 C CA . TYR A 1 229 ? -32.573 15.125 35.955 1.00 82.38 229 TYR A CA 1
ATOM 1830 C C . TYR A 1 229 ? -31.760 13.862 35.687 1.00 82.38 229 TYR A C 1
ATOM 1832 O O . TYR A 1 229 ? -30.720 13.657 36.310 1.00 82.38 229 TYR A O 1
ATOM 1840 N N . SER A 1 230 ? -32.139 13.115 34.643 1.00 81.50 230 SER A N 1
ATOM 1841 C CA . SER A 1 230 ? -31.442 11.886 34.270 1.00 81.50 230 SER A CA 1
ATOM 1842 C C . SER A 1 230 ? -29.981 12.139 33.900 1.00 81.50 230 SER A C 1
ATOM 1844 O O . SER A 1 230 ? -29.128 11.318 34.213 1.00 81.50 230 SER A O 1
ATOM 1846 N N . THR A 1 231 ? -29.675 13.293 33.302 1.00 78.75 231 THR A N 1
ATOM 1847 C CA . THR A 1 231 ? -28.300 13.690 32.972 1.00 78.75 231 THR A CA 1
ATOM 1848 C C . THR A 1 231 ? -27.500 14.082 34.220 1.00 78.75 231 THR A C 1
ATOM 1850 O O . THR A 1 231 ? -26.357 13.652 34.372 1.00 78.75 231 THR A O 1
ATOM 1853 N N . MET A 1 232 ? -28.080 14.859 35.141 1.00 81.62 232 MET A N 1
ATOM 1854 C CA . MET A 1 232 ? -27.402 15.286 36.374 1.00 81.62 232 MET A CA 1
ATOM 1855 C C . MET A 1 232 ? -27.042 14.116 37.293 1.00 81.62 232 MET A C 1
ATOM 1857 O O . MET A 1 232 ? -25.926 14.051 37.799 1.00 81.62 232 MET A O 1
ATOM 1861 N N . GLU A 1 233 ? -27.952 13.166 37.457 1.00 81.94 233 GLU A N 1
ATOM 1862 C CA . GLU A 1 233 ? -27.758 11.949 38.253 1.00 81.94 233 GLU A CA 1
ATOM 1863 C C . GLU A 1 233 ? -26.682 11.006 37.673 1.00 81.94 233 GLU A C 1
ATOM 1865 O O . GLU A 1 233 ? -26.123 10.181 38.393 1.00 81.94 233 GLU A O 1
ATOM 1870 N N . THR A 1 234 ? -26.310 11.159 36.393 1.00 81.56 234 THR A N 1
ATOM 1871 C CA . THR A 1 234 ? -25.212 10.387 35.772 1.00 81.56 234 THR A CA 1
ATOM 1872 C C . THR A 1 234 ? -23.831 11.014 35.977 1.00 81.56 234 THR A C 1
ATOM 1874 O O . THR A 1 234 ? -22.815 10.342 35.776 1.00 81.56 234 THR A O 1
ATOM 1877 N N . LEU A 1 235 ? -23.756 12.280 36.410 1.00 81.81 235 LEU A N 1
ATOM 1878 C CA . LEU A 1 235 ? -22.483 12.978 36.629 1.00 81.81 235 LEU A CA 1
ATOM 1879 C C . LEU A 1 235 ? -21.562 12.258 37.627 1.00 81.81 235 LEU A C 1
ATOM 1881 O O . LEU A 1 235 ? -20.382 12.101 37.303 1.00 81.81 235 LEU A O 1
ATOM 1885 N N . PRO A 1 236 ? -22.042 11.754 38.785 1.00 80.62 236 PRO A N 1
ATOM 1886 C CA . PRO A 1 236 ? -21.193 11.015 39.718 1.00 80.62 236 PRO A CA 1
ATOM 1887 C C . PRO A 1 236 ? -20.554 9.784 39.073 1.00 80.62 236 PRO A C 1
ATOM 1889 O O . PRO A 1 236 ? -19.392 9.476 39.338 1.00 80.62 236 PRO A O 1
ATOM 1892 N N . ALA A 1 237 ? -21.271 9.114 38.163 1.00 78.69 237 ALA A N 1
ATOM 1893 C CA . ALA A 1 237 ? -20.759 7.947 37.462 1.00 78.69 237 ALA A CA 1
ATOM 1894 C C . ALA A 1 237 ? -19.552 8.304 36.582 1.00 78.69 237 ALA A C 1
ATOM 1896 O O . ALA A 1 237 ? -18.562 7.581 36.628 1.00 78.69 237 ALA A O 1
ATOM 1897 N N . LYS A 1 238 ? -19.573 9.449 35.876 1.00 78.69 238 LYS A N 1
ATOM 1898 C CA . LYS A 1 238 ? -18.469 9.937 35.013 1.00 78.69 238 LYS A CA 1
ATOM 1899 C C . LYS A 1 238 ? -17.137 10.078 35.760 1.00 78.69 238 LYS A C 1
ATOM 1901 O O . LYS A 1 238 ? -16.077 9.957 35.149 1.00 78.69 238 LYS A O 1
ATOM 1906 N N . HIS A 1 239 ? -17.184 10.315 37.070 1.00 74.81 239 HIS A N 1
ATOM 1907 C CA . HIS A 1 239 ? -16.002 10.487 37.915 1.00 74.81 239 HIS A CA 1
ATOM 1908 C C . HIS A 1 239 ? -15.487 9.189 38.552 1.00 74.81 239 HIS A C 1
ATOM 1910 O O . HIS A 1 239 ? -14.395 9.188 39.122 1.00 74.81 239 HIS A O 1
ATOM 1916 N N . LYS A 1 240 ? -16.221 8.075 38.452 1.00 75.25 240 LYS A N 1
ATOM 1917 C CA . LYS A 1 240 ? -15.752 6.769 38.930 1.00 75.25 240 LYS A CA 1
ATOM 1918 C C . LYS A 1 240 ? -15.037 6.064 37.766 1.00 75.25 240 LYS A C 1
ATOM 1920 O O . LYS A 1 240 ? -15.612 5.897 36.696 1.00 75.25 240 LYS A O 1
ATOM 1925 N N . ASP A 1 241 ? -13.787 5.634 37.969 1.00 76.81 241 ASP A N 1
ATOM 1926 C CA . ASP A 1 241 ? -12.966 4.896 36.982 1.00 76.81 241 ASP A CA 1
ATOM 1927 C C . ASP A 1 241 ? -13.489 3.457 36.783 1.00 76.81 241 ASP A C 1
ATOM 1929 O O . ASP A 1 241 ? -12.856 2.462 37.144 1.00 76.81 241 ASP A O 1
ATOM 1933 N N . LYS A 1 242 ? -14.729 3.348 36.297 1.00 78.50 242 LYS A N 1
ATOM 1934 C CA . LYS A 1 242 ? -15.478 2.103 36.141 1.00 78.50 242 LYS A CA 1
ATOM 1935 C C . LYS A 1 242 ? -15.892 1.911 34.684 1.00 78.50 242 LYS A C 1
ATOM 1937 O O . LYS A 1 242 ? -16.115 2.877 33.959 1.00 78.50 242 LYS A O 1
ATOM 1942 N N . PRO A 1 243 ? -15.990 0.655 34.223 1.00 78.44 243 PRO A N 1
ATOM 1943 C CA . PRO A 1 243 ? -16.460 0.385 32.877 1.00 78.44 243 PRO A CA 1
ATOM 1944 C C . PRO A 1 243 ? -17.941 0.773 32.727 1.00 78.44 243 PRO A C 1
ATOM 1946 O O . PRO A 1 243 ? -18.759 0.462 33.596 1.00 78.44 243 PRO A O 1
ATOM 1949 N N . PHE A 1 244 ? -18.265 1.410 31.598 1.00 83.56 244 PHE A N 1
ATOM 1950 C CA . PHE A 1 244 ? -19.628 1.777 31.214 1.00 83.56 244 PHE A CA 1
ATOM 1951 C C . PHE A 1 244 ? -20.150 0.884 30.093 1.00 83.56 244 PHE A C 1
ATOM 1953 O O . PHE A 1 244 ? -19.416 0.537 29.161 1.00 83.56 244 PHE A O 1
ATOM 1960 N N . LEU A 1 245 ? -21.433 0.548 30.167 1.00 83.94 245 LEU A N 1
ATOM 1961 C CA . LEU A 1 245 ? -22.181 -0.120 29.111 1.00 83.94 245 LEU A CA 1
ATOM 1962 C C . LEU A 1 245 ? -23.377 0.753 28.727 1.00 83.94 245 LEU A C 1
ATOM 1964 O O . LEU A 1 245 ? -24.082 1.245 29.597 1.00 83.94 245 LEU A O 1
ATOM 1968 N N . PHE A 1 246 ? -23.625 0.935 27.435 1.00 86.25 246 PHE A N 1
ATOM 1969 C CA . PHE A 1 246 ? -24.763 1.718 26.959 1.00 86.25 246 PHE A CA 1
ATOM 1970 C C . PHE A 1 246 ? -25.716 0.806 26.191 1.00 86.25 246 PHE A C 1
ATOM 1972 O O . PHE A 1 246 ? -25.306 0.128 25.247 1.00 86.25 246 PHE A O 1
ATOM 1979 N N . PHE A 1 247 ? -26.979 0.791 26.604 1.00 84.12 247 PHE A N 1
ATOM 1980 C CA . PHE A 1 247 ? -28.082 0.146 25.910 1.00 84.12 247 PHE A CA 1
ATOM 1981 C C . PHE A 1 247 ? -28.886 1.222 25.197 1.00 84.12 247 PHE A C 1
ATOM 1983 O O . PHE A 1 247 ? -29.457 2.095 25.836 1.00 84.12 247 PHE A O 1
ATOM 1990 N N . VAL A 1 248 ? -28.910 1.174 23.873 1.00 83.88 248 VAL A N 1
ATOM 1991 C CA . VAL A 1 248 ? -29.633 2.141 23.046 1.00 83.88 248 VAL A CA 1
ATOM 1992 C C . VAL A 1 248 ? -31.030 1.586 22.783 1.00 83.88 248 VAL A C 1
ATOM 1994 O O . VAL A 1 248 ? -31.165 0.547 22.136 1.00 83.88 248 VAL A O 1
ATOM 1997 N N . ASN A 1 249 ? -32.057 2.257 23.301 1.00 75.50 249 ASN A N 1
ATOM 1998 C CA . ASN A 1 249 ? -33.457 1.935 23.054 1.00 75.50 249 ASN A CA 1
ATOM 1999 C C . ASN A 1 249 ? -33.999 2.832 21.925 1.00 75.50 249 ASN A C 1
ATOM 2001 O O . ASN A 1 249 ? -34.295 4.002 22.151 1.00 75.50 249 ASN A O 1
ATOM 2005 N N . GLY A 1 250 ? -34.109 2.284 20.708 1.00 68.50 250 GLY A N 1
ATOM 2006 C CA . GLY A 1 250 ? -34.634 2.980 19.521 1.00 68.50 250 GLY A CA 1
ATOM 2007 C C . GLY A 1 250 ? -33.573 3.451 18.514 1.00 68.50 250 GLY A C 1
ATOM 2008 O O . GLY A 1 250 ? -32.385 3.154 18.644 1.00 68.50 250 GLY A O 1
ATOM 2009 N N . GLN A 1 251 ? -34.011 4.169 17.472 1.00 53.94 251 GLN A N 1
ATOM 2010 C CA . GLN A 1 251 ? -33.122 4.872 16.537 1.00 53.94 251 GLN A CA 1
ATOM 2011 C C . GLN A 1 251 ? -32.772 6.243 17.122 1.00 53.94 251 GLN A C 1
ATOM 2013 O O . GLN A 1 251 ? -33.391 7.247 16.787 1.00 53.94 251 GLN A O 1
ATOM 2018 N N . ILE A 1 252 ? -31.796 6.282 18.028 1.00 57.44 252 ILE A N 1
ATOM 2019 C CA . ILE A 1 252 ? -31.287 7.555 18.544 1.00 57.44 252 ILE A CA 1
ATOM 2020 C C . ILE A 1 252 ? -30.554 8.265 17.401 1.00 57.44 252 ILE A C 1
ATOM 2022 O O . ILE A 1 252 ? -29.588 7.727 16.855 1.00 57.44 252 ILE A O 1
ATOM 2026 N N . ASN A 1 253 ? -31.001 9.468 17.033 1.00 52.56 253 ASN A N 1
ATOM 2027 C CA . ASN A 1 253 ? -30.291 10.305 16.066 1.00 52.56 253 ASN A CA 1
ATOM 2028 C C . ASN A 1 253 ? -28.862 10.571 16.574 1.00 52.56 253 ASN A C 1
ATOM 2030 O O . ASN A 1 253 ? -28.679 11.125 17.657 1.00 52.56 253 ASN A O 1
ATOM 2034 N N . GLU A 1 254 ? -27.843 10.198 15.789 1.00 51.62 254 GLU A N 1
ATOM 2035 C CA . GLU A 1 254 ? -26.420 10.279 16.174 1.00 51.62 254 GLU A CA 1
ATOM 2036 C C . GLU A 1 254 ? -25.981 11.689 16.615 1.00 51.62 254 GLU A C 1
ATOM 2038 O O . GLU A 1 254 ? -25.059 11.838 17.418 1.00 51.62 254 GLU A O 1
ATOM 2043 N N . SER A 1 255 ? -26.683 12.732 16.163 1.00 52.34 255 SER A N 1
ATOM 2044 C CA . SER A 1 255 ? -26.482 14.125 16.578 1.00 52.34 255 SER A CA 1
ATOM 2045 C C . SER A 1 255 ? -26.710 14.381 18.075 1.00 52.34 255 SER A C 1
ATOM 2047 O O . SER A 1 255 ? -26.181 15.355 18.603 1.00 52.34 255 SER A O 1
ATOM 2049 N N . SER A 1 256 ? -27.454 13.518 18.771 1.00 47.31 256 SER A N 1
ATOM 2050 C CA . SER A 1 256 ? -27.775 13.664 20.199 1.00 47.31 256 SER A CA 1
ATOM 2051 C C . SER A 1 256 ? -26.720 13.045 21.128 1.00 47.31 256 SER A C 1
ATOM 2053 O O . SER A 1 256 ? -26.715 13.323 22.323 1.00 47.31 256 SER A O 1
ATOM 2055 N N . ILE A 1 257 ? -25.810 12.220 20.596 1.00 51.97 257 ILE A N 1
ATOM 2056 C CA . ILE A 1 257 ? -24.794 11.489 21.379 1.00 51.97 257 ILE A CA 1
ATOM 2057 C C . ILE A 1 257 ? -23.529 12.347 21.603 1.00 51.97 257 ILE A C 1
ATOM 2059 O O . ILE A 1 257 ? -22.719 12.060 22.479 1.00 51.97 257 ILE A O 1
ATOM 2063 N N . LEU A 1 258 ? -23.367 13.439 20.848 1.00 41.81 258 LEU A N 1
ATOM 2064 C CA . LEU A 1 258 ? -22.180 14.305 20.870 1.00 41.81 258 LEU A CA 1
ATOM 2065 C C . LEU A 1 258 ? -22.218 15.447 21.908 1.00 41.81 258 LEU A C 1
ATOM 2067 O O . LEU A 1 258 ? -21.320 16.287 21.904 1.00 41.81 258 LEU A O 1
ATOM 2071 N N . LEU A 1 259 ? -23.223 15.497 22.789 1.00 36.94 259 LEU A N 1
ATOM 2072 C CA . LEU A 1 259 ? -23.434 16.612 23.730 1.00 36.94 259 LEU A CA 1
ATOM 2073 C C . LEU A 1 259 ? -23.276 16.260 25.229 1.00 36.94 259 LEU A C 1
ATOM 2075 O O . LEU A 1 259 ? -23.745 17.024 26.069 1.00 36.94 259 LEU A O 1
ATOM 2079 N N . GLY A 1 260 ? -22.579 15.172 25.591 1.00 34.12 260 GLY A N 1
ATOM 2080 C CA . GLY A 1 260 ? -22.303 14.788 26.997 1.00 34.12 260 GLY A CA 1
ATOM 2081 C C . GLY A 1 260 ? -20.837 14.504 27.329 1.00 34.12 260 GLY A C 1
ATOM 2082 O O . GLY A 1 260 ? -20.163 13.870 26.491 1.00 34.12 260 GLY A O 1
#

Radius of gyration: 47.11 Å; Cα contacts (8 Å, |Δi|>4): 286; chains: 1; bounding box: 81×35×123 Å

pLDDT: mean 81.96, std 11.53, range [34.12, 97.19]

InterPro domains:
  IPR000157 Toll/interleukin-1 receptor homology (TIR) domain [PS50104] (151-260)
  IPR032675 Leucine-rich repeat domain superfamily [G3DSA:3.80.10.10] (1-100)
  IPR035897 Toll/interleukin-1 receptor homology (TIR) domain superfamily [G3DSA:3.40.50.10140] (149-256)
  IPR035897 Toll/interleukin-1 receptor homology (TIR) domain superfamily [SSF52200] (149-239)

Solvent-accessible surface area (backbone atoms only — not comparable to full-atom values): 14945 Å² total; per-residue (Å²): 133,85,82,72,47,67,50,80,52,49,68,40,87,49,40,75,62,55,69,70,59,49,47,48,65,75,63,55,89,43,101,64,37,33,34,34,58,48,74,24,63,22,50,56,51,48,50,84,32,37,66,43,58,48,49,71,67,41,87,89,47,48,57,49,70,56,89,71,35,45,23,29,35,75,85,69,45,80,43,70,66,45,77,65,51,51,51,54,28,48,50,60,56,46,46,66,57,53,53,51,53,49,52,49,57,70,51,52,52,59,54,53,52,53,52,52,52,53,52,52,53,52,53,50,51,50,51,52,52,52,51,50,54,52,50,53,51,52,51,54,50,50,39,61,56,68,61,68,62,93,43,71,25,54,32,27,44,42,63,31,78,93,45,43,70,57,37,64,71,57,45,50,58,54,50,51,52,53,43,40,75,73,47,75,51,95,54,50,75,44,44,71,83,82,70,64,66,90,93,60,61,67,67,60,50,49,50,52,44,57,67,29,21,64,28,42,32,38,47,45,35,72,68,28,74,70,32,65,65,54,52,58,72,43,50,67,57,77,73,46,102,60,58,76,45,80,44,76,58,73,89,73,61,72,83,70,70,78,79,123

Secondary structure (DSSP, 8-state):
-----EEE-TTS------HHHHHHHHHSS-TT-EEE-TT--EE-SSGGGHHHHHHHH-TTS-BTTGGG-EEE-TTS-EEE--HHHHHHHHHHHHHHHHHHHHHHHHHHHHHHHHHHHHHHHHHHHHHHHHHHHHHHHHHHHHHHHTT-SS-SBSEEEE--GGGHHHIIIIIHHHHHHHHHHHH---PPEEETTTSPPTTS-HHHHHHHHHHHBS-EEEEE-HHHHH-HHHHHHHHHHHTS---EEEEE-S---GGGGGG-

Nearest PDB structures (foldseek):
  2j67-assembly1_A  TM=7.890E-01  e=3.776E-05  Homo sapiens
  4w8g-assembly1_A  TM=7.926E-01  e=2.047E-04  Hydra vulgaris
  3j0a-assembly1_A  TM=3.834E-01  e=7.791E-07  Homo sapiens
  5uzb-assembly1_B  TM=8.249E-01  e=8.637E-04  Homo sapiens
  4tld-assembly1_D  TM=4.070E-01  e=1.155E+00  Synechococcus elongatus PCC 7942 = FACHB-805

Mean predicted aligned error: 15.87 Å